Protein AF-A0A2V0QAM4-F1 (afdb_monomer)

Organism: Pseudomonas syringae pv. actinidiae (NCBI:txid103796)

Sequence (186 aa):
MQDLASEVKTYTGIEHATLLDHIGAFTTDTELSITTGLIEQCKALIASHLQDQAALARREAVLSGLASLGYEVREGMATAWAETGKVVLRKAATPGYGVEVGGKADNGRLQVRAVALSSDRDRARDRDIETIWCGEFQRLQDLLKDKGSELLIERALSVGEVPLKETNISEPGVETFIAQQKTLHK

Structure (mmCIF, N/CA/C/O backbone):
data_AF-A0A2V0QAM4-F1
#
_entry.id   AF-A0A2V0QAM4-F1
#
loop_
_atom_site.group_PDB
_atom_site.id
_atom_site.type_symbol
_atom_site.label_atom_id
_atom_site.label_alt_id
_atom_site.label_comp_id
_atom_site.label_asym_id
_atom_site.label_entity_id
_atom_site.label_seq_id
_atom_site.pdbx_PDB_ins_code
_atom_site.Cartn_x
_atom_site.Cartn_y
_atom_site.Cartn_z
_atom_site.occupancy
_atom_site.B_iso_or_equiv
_atom_site.auth_seq_id
_atom_site.auth_comp_id
_atom_site.auth_asym_id
_atom_site.auth_atom_id
_atom_site.pdbx_PDB_model_num
ATOM 1 N N . MET A 1 1 ? -23.895 -2.065 28.632 1.00 64.44 1 MET A N 1
ATOM 2 C CA . MET A 1 1 ? -22.610 -1.628 29.228 1.00 64.44 1 MET A CA 1
ATOM 3 C C . MET A 1 1 ? -21.615 -2.770 29.321 1.00 64.44 1 MET A C 1
ATOM 5 O O . MET A 1 1 ? -20.521 -2.621 28.804 1.00 64.44 1 MET A O 1
ATOM 9 N N . GLN A 1 2 ? -21.987 -3.910 29.908 1.00 68.25 2 GLN A N 1
ATOM 10 C CA . GLN A 1 2 ? -21.079 -5.053 30.080 1.00 68.25 2 GLN A CA 1
ATOM 11 C C . GLN A 1 2 ? -20.609 -5.677 28.748 1.00 68.25 2 GLN A C 1
ATOM 13 O O . GLN A 1 2 ? -19.432 -6.008 28.613 1.00 68.25 2 GLN A O 1
ATOM 18 N N . ASP A 1 3 ? -21.485 -5.726 27.739 1.00 74.56 3 ASP A N 1
ATOM 19 C CA . ASP A 1 3 ? -21.123 -6.173 26.382 1.00 74.56 3 ASP A CA 1
ATOM 20 C C . ASP A 1 3 ? -20.110 -5.226 25.722 1.00 74.56 3 ASP A C 1
ATOM 22 O O . ASP A 1 3 ? -19.066 -5.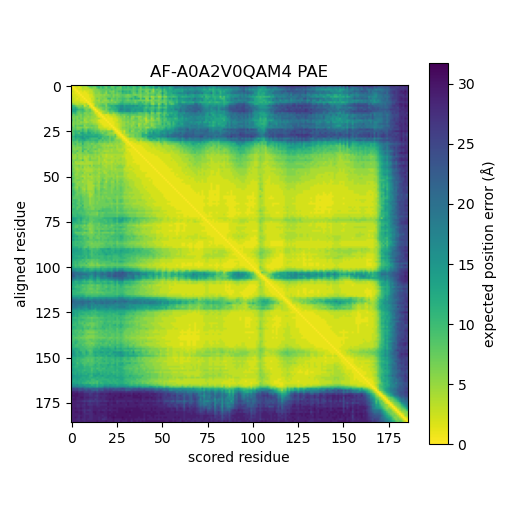661 25.248 1.00 74.56 3 ASP A O 1
ATOM 26 N N . LEU A 1 4 ? -20.360 -3.914 25.796 1.00 69.88 4 LEU A N 1
ATOM 27 C CA . LEU A 1 4 ? -19.471 -2.882 25.253 1.00 69.88 4 LEU A CA 1
ATOM 28 C C . LEU A 1 4 ? -18.102 -2.871 25.958 1.00 69.88 4 LEU A C 1
ATOM 30 O O . LEU A 1 4 ? -17.075 -2.697 25.314 1.00 69.88 4 LEU A O 1
ATOM 34 N N . ALA A 1 5 ? -18.068 -3.114 27.271 1.00 69.50 5 ALA A N 1
ATOM 35 C CA . ALA A 1 5 ? -16.824 -3.265 28.030 1.00 69.50 5 ALA A CA 1
ATOM 36 C C . ALA A 1 5 ? -16.008 -4.479 27.564 1.00 69.50 5 ALA A C 1
ATOM 38 O O . ALA A 1 5 ? -14.785 -4.412 27.446 1.00 69.50 5 ALA A O 1
ATOM 39 N N . SER A 1 6 ? -16.697 -5.592 27.302 1.00 73.81 6 SER A N 1
ATOM 40 C CA . SER A 1 6 ? -16.081 -6.828 26.812 1.00 73.81 6 SER A CA 1
ATOM 41 C C . SER A 1 6 ? -15.520 -6.640 25.402 1.00 73.81 6 SER A C 1
ATOM 43 O O . SER A 1 6 ? -14.431 -7.127 25.097 1.00 73.81 6 SER A O 1
ATOM 45 N N . GLU A 1 7 ? -16.219 -5.872 24.571 1.00 74.31 7 GLU A N 1
ATOM 46 C CA . GLU A 1 7 ? -15.782 -5.495 23.231 1.00 74.31 7 GLU A CA 1
ATOM 47 C C . GLU A 1 7 ? -14.539 -4.588 23.266 1.00 74.31 7 GLU A C 1
ATOM 49 O O . GLU A 1 7 ? -13.529 -4.920 22.647 1.00 74.31 7 GLU A O 1
ATOM 54 N N . VAL A 1 8 ? -14.546 -3.518 24.077 1.00 73.56 8 VAL A N 1
ATOM 55 C CA . VAL A 1 8 ? -13.367 -2.651 24.292 1.00 73.56 8 VAL A CA 1
ATOM 56 C C . VAL A 1 8 ? -12.172 -3.475 24.771 1.00 73.56 8 VAL A C 1
ATOM 58 O O . VAL A 1 8 ? -11.096 -3.391 24.188 1.00 73.56 8 VAL A O 1
ATOM 61 N N . LYS A 1 9 ? -12.357 -4.347 25.769 1.00 74.00 9 LYS A N 1
ATOM 62 C CA . LYS A 1 9 ? -11.286 -5.215 26.282 1.00 74.00 9 LYS A CA 1
ATOM 63 C C . LYS A 1 9 ? -10.701 -6.139 25.208 1.00 74.00 9 LYS A C 1
ATOM 65 O O . LYS A 1 9 ? -9.509 -6.433 25.246 1.00 74.00 9 LYS A O 1
ATOM 70 N N . THR A 1 10 ? -11.530 -6.602 24.275 1.00 78.12 10 THR A N 1
ATOM 71 C CA . THR A 1 10 ? -11.103 -7.491 23.186 1.00 78.12 10 THR A CA 1
ATOM 72 C C . THR A 1 10 ? -10.270 -6.746 22.146 1.00 78.12 10 THR A C 1
ATOM 74 O O . THR A 1 10 ? -9.256 -7.274 21.699 1.00 78.12 10 THR A O 1
ATOM 77 N N . TYR A 1 11 ? -10.665 -5.522 21.787 1.00 68.44 11 TYR A N 1
ATOM 78 C CA . TYR A 1 11 ? -9.995 -4.753 20.736 1.00 68.44 11 TYR A CA 1
ATOM 79 C C . TYR A 1 11 ? -8.794 -3.947 21.235 1.00 68.44 11 TYR A C 1
ATOM 81 O O . TYR A 1 11 ? -7.787 -3.866 20.547 1.00 68.44 11 TYR A O 1
ATOM 89 N N . THR A 1 12 ? -8.851 -3.370 22.434 1.00 65.12 12 THR A N 1
ATOM 90 C CA . THR A 1 12 ? -7.842 -2.394 22.876 1.00 65.12 12 THR A CA 1
ATOM 91 C C . THR A 1 12 ? -6.874 -2.920 23.940 1.00 65.12 12 THR A C 1
ATOM 93 O O . THR A 1 12 ? -6.028 -2.178 24.432 1.00 65.12 12 THR A O 1
ATOM 96 N N . GLY A 1 13 ? -7.003 -4.183 24.359 1.00 65.56 13 GLY A N 1
ATOM 97 C CA . GLY A 1 13 ? -6.149 -4.764 25.400 1.00 65.56 13 GLY A CA 1
ATOM 98 C C . GLY A 1 13 ? -6.184 -3.987 26.730 1.00 65.56 13 GLY A C 1
ATOM 99 O O . GLY A 1 13 ? -7.227 -3.482 27.144 1.00 65.56 13 GLY A O 1
ATOM 100 N N . ILE A 1 14 ? -5.040 -3.910 27.427 1.00 61.09 14 ILE A N 1
ATOM 101 C CA . ILE A 1 14 ? -4.901 -3.282 28.763 1.00 61.09 14 ILE A CA 1
ATOM 102 C C . ILE A 1 14 ? -4.691 -1.752 28.664 1.00 61.09 14 ILE A C 1
ATOM 104 O O . ILE A 1 14 ? -4.728 -1.053 29.674 1.00 61.09 14 ILE A O 1
ATOM 108 N N . GLU A 1 15 ? -4.512 -1.200 27.460 1.00 65.31 15 GLU A N 1
ATOM 109 C CA . GLU A 1 15 ? -4.131 0.210 27.244 1.00 65.31 15 GLU A CA 1
ATOM 110 C C . GLU A 1 15 ? -5.168 1.219 27.765 1.00 65.31 15 GLU A C 1
ATOM 112 O O . GLU A 1 15 ? -4.827 2.354 28.092 1.00 65.31 15 GLU A O 1
ATOM 117 N N . HIS A 1 16 ? -6.419 0.786 27.947 1.00 69.94 16 HIS A N 1
ATOM 118 C CA . HIS A 1 16 ? -7.502 1.597 28.507 1.00 69.94 16 HIS A CA 1
ATOM 119 C C . HIS A 1 16 ? -8.035 1.050 29.839 1.00 69.94 16 HIS A C 1
ATOM 121 O O . HIS A 1 16 ? -9.237 1.120 30.102 1.00 69.94 16 HIS A O 1
ATOM 127 N N . ALA A 1 17 ? -7.150 0.528 30.700 1.00 70.56 17 ALA A N 1
ATOM 128 C CA . ALA A 1 17 ? -7.505 0.008 32.026 1.00 70.56 17 ALA A CA 1
ATOM 129 C C . ALA A 1 17 ? -8.377 0.985 32.837 1.00 70.56 17 ALA A C 1
ATOM 131 O O . ALA A 1 17 ? -9.408 0.590 33.365 1.00 70.56 17 ALA A O 1
ATOM 132 N N . THR A 1 18 ? -8.051 2.282 32.824 1.00 73.12 18 THR A N 1
ATOM 133 C CA . THR A 1 18 ? -8.825 3.321 33.521 1.00 73.12 18 THR A CA 1
ATOM 134 C C . THR A 1 18 ? -10.264 3.446 33.010 1.00 73.12 18 THR A C 1
ATOM 136 O O . THR A 1 18 ? -11.180 3.697 33.787 1.00 73.12 18 THR A O 1
ATOM 139 N N . LEU A 1 19 ? -10.500 3.286 31.704 1.00 72.50 19 LEU A N 1
ATOM 140 C CA . LEU A 1 19 ? -11.857 3.314 31.152 1.00 72.50 19 LEU A CA 1
ATOM 141 C C . LEU A 1 19 ? -12.607 2.022 31.496 1.00 72.50 19 LEU A C 1
ATOM 143 O O . LEU A 1 19 ? -13.779 2.080 31.855 1.00 72.50 19 LEU A O 1
ATOM 147 N N . LEU A 1 20 ? -11.929 0.874 31.433 1.00 74.50 20 LEU A N 1
ATOM 148 C CA . LEU A 1 20 ? -12.494 -0.415 31.836 1.00 74.50 20 LEU A CA 1
ATOM 149 C C . LEU A 1 20 ? -12.887 -0.422 33.321 1.00 74.50 20 LEU A C 1
ATOM 151 O O . LEU A 1 20 ? -13.960 -0.924 33.651 1.00 74.50 20 LEU A O 1
ATOM 155 N N . ASP A 1 21 ? -12.091 0.205 34.187 1.00 77.12 21 ASP A N 1
ATOM 156 C CA . ASP A 1 21 ? -12.400 0.386 35.608 1.00 77.12 21 ASP A CA 1
ATOM 157 C C . ASP A 1 21 ? -13.629 1.285 35.806 1.00 77.12 21 ASP A C 1
ATOM 159 O O . ASP A 1 21 ? -14.533 0.938 36.568 1.00 77.12 21 ASP A O 1
ATOM 163 N N . HIS A 1 22 ? -13.729 2.399 35.068 1.00 72.81 22 HIS A N 1
ATOM 164 C CA . HIS A 1 22 ? -14.917 3.261 35.104 1.00 72.81 22 HIS A CA 1
ATOM 165 C C . HIS A 1 22 ? -16.187 2.550 34.610 1.00 72.81 22 HIS A C 1
ATOM 167 O O . HIS A 1 22 ? -17.266 2.784 35.151 1.00 72.81 22 HIS A O 1
ATOM 173 N N . ILE A 1 23 ? -16.081 1.662 33.615 1.00 74.25 23 ILE A N 1
ATOM 174 C CA . ILE A 1 23 ? -17.213 0.838 33.166 1.00 74.25 23 ILE A CA 1
ATOM 175 C C . ILE A 1 23 ? -17.542 -0.257 34.195 1.00 74.25 23 ILE A C 1
ATOM 177 O O . ILE A 1 23 ? -18.710 -0.589 34.383 1.00 74.25 23 ILE A O 1
ATOM 181 N N . GLY A 1 24 ? -16.537 -0.815 34.875 1.00 71.81 24 GLY A N 1
ATOM 182 C CA . GLY A 1 24 ? -16.708 -1.824 35.924 1.00 71.81 24 GLY A CA 1
ATOM 183 C C . GLY A 1 24 ? -17.343 -1.281 37.208 1.00 71.81 24 GLY A C 1
ATOM 184 O O . GLY A 1 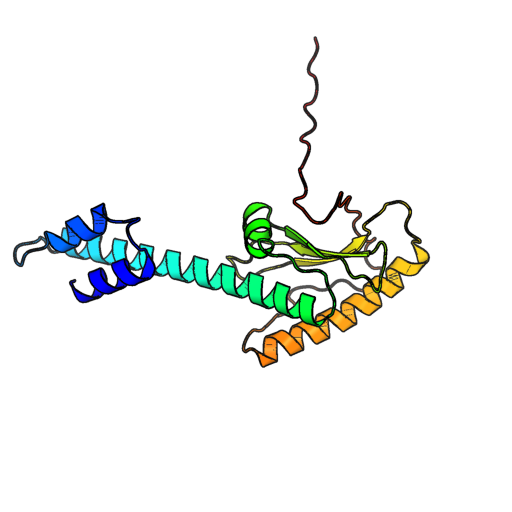24 ? -18.061 -2.009 37.888 1.00 71.81 24 GLY A O 1
ATOM 185 N N . ALA A 1 25 ? -17.134 0.002 37.511 1.00 74.94 25 ALA A N 1
ATOM 186 C CA . ALA A 1 25 ? -17.743 0.703 38.644 1.00 74.94 25 ALA A CA 1
ATOM 187 C C . ALA A 1 25 ? -19.196 1.158 38.386 1.00 74.94 25 ALA A C 1
ATOM 189 O O . ALA A 1 25 ? -19.808 1.803 39.238 1.00 74.94 25 ALA A O 1
ATOM 190 N N . PHE A 1 26 ? -19.747 0.846 37.212 1.00 73.44 26 PHE A N 1
ATOM 191 C CA . PHE A 1 26 ? -21.067 1.289 36.789 1.00 73.44 26 PHE A CA 1
ATOM 192 C C . PHE A 1 26 ? -22.185 0.588 37.578 1.00 73.44 26 PHE A C 1
ATOM 194 O O . PHE A 1 26 ? -22.245 -0.640 37.639 1.00 73.44 26 PHE A O 1
ATOM 201 N N . THR A 1 27 ? -23.109 1.365 38.149 1.00 73.81 27 THR A N 1
ATOM 202 C CA . THR A 1 27 ? -24.269 0.858 38.908 1.00 73.81 27 THR A CA 1
ATOM 203 C C . THR A 1 27 ? -25.591 1.337 38.303 1.00 73.81 27 THR A C 1
ATOM 205 O O . THR A 1 27 ? -25.614 2.226 37.449 1.00 73.81 27 THR A O 1
ATOM 208 N N . THR A 1 28 ? -26.714 0.768 38.746 1.00 70.31 28 THR A N 1
ATOM 209 C CA . THR A 1 28 ? -28.067 1.148 38.296 1.00 70.31 28 THR A CA 1
ATOM 210 C C . THR A 1 28 ? -28.469 2.588 38.635 1.00 70.31 28 THR A C 1
ATOM 212 O O . THR A 1 28 ? -29.389 3.096 38.004 1.00 70.31 28 THR A O 1
ATOM 215 N N . ASP A 1 29 ? -27.771 3.249 39.566 1.00 77.56 29 ASP A N 1
ATOM 216 C CA . ASP A 1 29 ? -28.010 4.650 39.960 1.00 77.56 29 ASP A CA 1
ATOM 217 C C . ASP A 1 29 ? -27.123 5.656 39.203 1.00 77.56 29 ASP A C 1
ATOM 219 O O . ASP A 1 29 ? -27.137 6.854 39.492 1.00 77.56 29 ASP A O 1
ATOM 223 N N . THR A 1 30 ? -26.327 5.193 38.234 1.00 79.31 30 THR A N 1
ATOM 224 C CA . THR A 1 30 ? -25.439 6.075 37.466 1.00 79.31 30 THR A CA 1
ATOM 225 C C . THR A 1 30 ? -26.249 7.046 36.608 1.00 79.31 30 THR A C 1
ATOM 227 O O . THR A 1 30 ? -27.167 6.653 35.888 1.00 79.31 30 THR A O 1
ATOM 230 N N . GLU A 1 31 ? -25.879 8.327 36.646 1.00 84.44 31 GLU A N 1
ATOM 231 C CA . GLU A 1 31 ? -26.555 9.372 35.880 1.00 84.44 31 GLU A CA 1
ATOM 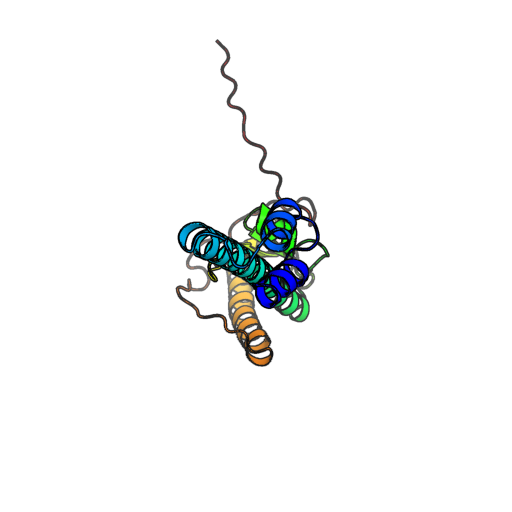232 C C . GLU A 1 31 ? -26.531 9.071 34.368 1.00 84.44 31 GLU A C 1
ATOM 234 O O . GLU A 1 31 ? -25.524 8.628 33.799 1.00 84.44 31 GLU A O 1
ATOM 239 N N . LEU A 1 32 ? -27.644 9.338 33.681 1.00 82.75 32 LEU A N 1
ATOM 240 C CA . LEU A 1 32 ? -27.785 9.073 32.246 1.00 82.75 32 LEU A CA 1
ATOM 241 C C . LEU A 1 32 ? -26.736 9.823 31.402 1.00 82.75 32 LEU A C 1
ATOM 243 O O . LEU A 1 32 ? -26.262 9.301 30.391 1.00 82.75 32 LEU A O 1
ATOM 247 N N . SER A 1 33 ? -26.346 11.027 31.828 1.00 82.56 33 SER A N 1
ATOM 248 C CA . SER A 1 33 ? -25.311 11.847 31.185 1.00 82.56 33 SER A CA 1
ATOM 249 C C . SER A 1 33 ? -23.940 11.155 31.217 1.00 82.56 33 SER A C 1
ATOM 251 O O . SER A 1 33 ? -23.295 11.010 30.177 1.00 82.56 33 SER A O 1
ATOM 253 N N . ILE A 1 34 ? -23.544 10.634 32.382 1.00 82.75 34 ILE A N 1
ATOM 254 C CA . ILE A 1 34 ? -22.307 9.869 32.601 1.00 82.75 34 ILE A CA 1
ATOM 255 C C . ILE A 1 34 ? -22.323 8.591 31.760 1.00 82.75 34 ILE A C 1
ATOM 257 O O . ILE A 1 34 ? -21.362 8.283 31.058 1.00 82.75 34 ILE A O 1
ATOM 261 N N . THR A 1 35 ? -23.451 7.885 31.771 1.00 81.06 35 THR A N 1
ATOM 262 C CA . THR A 1 35 ? -23.658 6.661 30.987 1.00 81.06 35 THR A CA 1
ATOM 263 C C . THR A 1 35 ? -23.444 6.895 29.499 1.00 81.06 35 THR A C 1
ATOM 265 O O . THR A 1 35 ? -22.697 6.170 28.844 1.00 81.06 35 THR A O 1
ATOM 268 N N . THR A 1 36 ? -24.071 7.942 28.970 1.00 85.75 36 THR A N 1
ATOM 269 C CA . THR A 1 36 ? -23.969 8.307 27.556 1.00 85.75 36 THR A CA 1
ATOM 270 C C . THR A 1 36 ? -22.538 8.715 27.209 1.00 85.75 36 THR A C 1
ATOM 272 O O . THR A 1 36 ? -21.999 8.262 26.202 1.00 85.75 36 THR A O 1
ATOM 275 N N . GLY A 1 37 ? -21.880 9.491 28.076 1.00 86.50 37 GLY A N 1
ATOM 276 C CA . GLY A 1 37 ? -20.484 9.888 27.896 1.00 86.50 37 GLY A CA 1
ATOM 277 C C . GLY A 1 37 ? -19.510 8.707 27.863 1.00 86.50 37 GLY A C 1
ATOM 278 O O . GLY A 1 37 ? -18.583 8.708 27.055 1.00 86.50 37 GLY A O 1
ATOM 279 N N . LEU A 1 38 ? -19.711 7.682 28.698 1.00 83.81 38 LEU A N 1
ATOM 280 C CA . LEU A 1 38 ? -18.895 6.462 28.662 1.00 83.81 38 LEU A CA 1
ATOM 281 C C . LEU A 1 38 ? -19.144 5.646 27.389 1.00 83.81 38 LEU A C 1
ATOM 283 O O . LEU A 1 38 ? -18.189 5.155 26.788 1.00 83.81 38 LEU A O 1
ATOM 287 N N . ILE A 1 39 ? -20.403 5.513 26.960 1.00 84.31 39 ILE A N 1
ATOM 288 C CA . ILE A 1 39 ? -20.755 4.795 25.727 1.00 84.31 39 ILE A CA 1
ATOM 289 C C . ILE A 1 39 ? -20.068 5.434 24.518 1.00 84.31 39 ILE A C 1
ATOM 291 O O . ILE A 1 39 ? -19.464 4.724 23.715 1.00 84.31 39 ILE A O 1
ATOM 295 N N . GLU A 1 40 ? -20.129 6.759 24.398 1.00 88.88 40 GLU A N 1
ATOM 296 C CA . GLU A 1 40 ? -19.501 7.471 23.283 1.00 88.88 40 GLU A CA 1
ATOM 297 C C . GLU A 1 40 ? -17.972 7.339 23.303 1.00 88.88 40 GLU A C 1
ATOM 299 O O . GLU A 1 40 ? -17.370 7.101 22.257 1.00 88.88 40 GLU A O 1
ATOM 304 N N . GLN A 1 41 ? -17.338 7.373 24.481 1.00 85.50 41 GLN A N 1
ATOM 305 C CA . GLN A 1 41 ? -15.899 7.107 24.605 1.00 85.50 41 GLN A CA 1
ATOM 306 C C . GLN A 1 41 ? -15.528 5.688 24.157 1.00 85.50 41 GLN A C 1
ATOM 308 O O . GLN A 1 41 ? -14.574 5.513 23.402 1.00 85.50 41 GLN A O 1
ATOM 313 N N . CYS A 1 42 ? -16.297 4.676 24.566 1.00 84.31 42 CYS A N 1
ATOM 314 C CA . CYS A 1 42 ? -16.056 3.292 24.153 1.00 84.31 42 CYS A CA 1
ATOM 315 C C . CYS A 1 42 ? -16.190 3.121 22.637 1.00 84.31 42 CYS A C 1
ATOM 317 O O . CYS A 1 42 ? -15.325 2.521 22.002 1.00 84.31 42 CYS A O 1
ATOM 319 N N . LYS A 1 43 ? -17.255 3.678 22.047 1.00 86.62 43 LYS A N 1
ATOM 320 C CA . LYS A 1 43 ? -17.472 3.642 20.596 1.00 86.62 43 LYS A CA 1
ATOM 321 C C . LYS A 1 43 ? -16.335 4.320 19.841 1.00 86.62 43 LYS A C 1
ATOM 323 O O . LYS A 1 43 ? -15.871 3.773 18.847 1.00 86.62 43 LYS A O 1
ATOM 328 N N . ALA A 1 44 ? -15.881 5.484 20.308 1.00 88.25 44 ALA A N 1
ATOM 329 C CA . ALA A 1 44 ? -14.782 6.211 19.683 1.00 88.25 44 ALA A CA 1
ATOM 330 C C . ALA A 1 44 ? -13.477 5.401 19.702 1.00 88.25 44 ALA A C 1
ATOM 332 O O . ALA A 1 44 ? -12.775 5.353 18.694 1.00 88.25 44 ALA A O 1
ATOM 333 N N . LEU A 1 45 ? -13.179 4.716 20.811 1.00 86.94 45 LEU A N 1
ATOM 334 C CA . LEU A 1 45 ? -12.000 3.854 20.913 1.00 86.94 45 LEU A CA 1
ATOM 335 C C . LEU A 1 45 ? -12.077 2.641 19.987 1.00 86.94 45 LEU A C 1
ATOM 337 O O . LEU A 1 45 ? -11.124 2.379 19.257 1.00 86.94 45 LEU A O 1
ATOM 341 N N . ILE A 1 46 ? -13.213 1.935 19.967 1.00 85.44 46 ILE A N 1
ATOM 342 C CA . ILE A 1 46 ? -13.417 0.799 19.055 1.00 85.44 46 ILE A CA 1
ATOM 343 C C . ILE A 1 46 ? -13.280 1.266 17.602 1.00 85.44 46 ILE A C 1
ATOM 345 O O . ILE A 1 46 ? -12.565 0.646 16.819 1.00 85.44 46 ILE A O 1
ATOM 349 N N . ALA A 1 47 ? -13.912 2.387 17.246 1.00 88.62 47 ALA A N 1
ATOM 350 C CA . ALA A 1 47 ? -13.828 2.948 15.903 1.00 88.62 47 ALA A CA 1
ATOM 351 C C . ALA A 1 47 ? -12.386 3.310 15.513 1.00 88.62 47 ALA A C 1
ATOM 353 O O . ALA A 1 47 ? -11.965 2.991 14.403 1.00 88.62 47 ALA A O 1
ATOM 354 N N . SER A 1 48 ? -11.617 3.924 16.421 1.00 87.50 48 SER A N 1
ATOM 355 C CA . SER A 1 48 ? -10.201 4.236 16.188 1.00 87.50 48 SER A CA 1
ATOM 356 C C . SER A 1 48 ? -9.382 2.969 15.958 1.00 87.50 48 SER A C 1
ATOM 358 O O . SER A 1 48 ? -8.659 2.876 14.972 1.00 87.50 48 SER A O 1
ATOM 360 N N . HIS A 1 49 ? -9.551 1.959 16.812 1.00 87.19 49 HIS A N 1
ATOM 361 C CA . HIS A 1 49 ? -8.814 0.705 16.694 1.00 87.19 49 HIS A CA 1
ATOM 362 C C . HIS A 1 49 ? -9.120 -0.031 15.381 1.00 87.19 49 HIS A C 1
ATOM 364 O O . HIS A 1 49 ? -8.212 -0.489 14.687 1.00 87.19 49 HIS A O 1
ATOM 370 N N . LEU A 1 50 ? -10.399 -0.111 14.999 1.00 87.69 50 LEU A N 1
ATOM 371 C CA . LEU A 1 50 ? -10.807 -0.706 13.725 1.00 87.69 50 LEU A CA 1
ATOM 372 C C . LEU A 1 50 ? -10.242 0.067 12.529 1.00 87.69 50 LEU A C 1
ATOM 374 O O . LEU A 1 50 ? -9.849 -0.544 11.534 1.00 87.69 50 LEU A O 1
ATOM 378 N N . GLN A 1 51 ? -10.164 1.397 12.621 1.00 88.12 51 GLN A N 1
ATOM 379 C CA . GLN A 1 51 ? -9.560 2.220 11.578 1.00 88.12 51 GLN A CA 1
ATOM 380 C C . GLN A 1 51 ? -8.064 1.920 11.419 1.00 88.12 51 GLN A C 1
ATOM 382 O O . GLN A 1 51 ? -7.594 1.788 10.284 1.00 88.12 51 GLN A O 1
ATOM 387 N N . ASP A 1 52 ? -7.339 1.758 12.527 1.00 87.81 52 ASP A N 1
ATOM 388 C CA . ASP A 1 52 ? -5.909 1.439 12.529 1.00 87.81 52 ASP A CA 1
ATOM 389 C C . ASP A 1 52 ? -5.643 0.042 11.954 1.00 87.81 52 ASP A C 1
ATOM 391 O O . ASP A 1 52 ? -4.782 -0.121 11.081 1.00 87.81 52 ASP A O 1
ATOM 395 N N . GLN A 1 53 ? -6.439 -0.955 12.356 1.00 89.31 53 GLN A N 1
ATOM 396 C CA . GLN A 1 53 ? -6.380 -2.304 11.788 1.00 89.31 53 GLN A CA 1
ATOM 397 C C . GLN A 1 53 ? -6.669 -2.298 10.285 1.00 89.31 53 GLN A C 1
ATOM 399 O O . GLN A 1 53 ? -5.933 -2.899 9.501 1.00 89.31 53 GLN A O 1
ATOM 404 N N . ALA A 1 54 ? -7.710 -1.581 9.856 1.00 88.50 54 ALA A N 1
ATOM 405 C CA . ALA A 1 54 ? -8.052 -1.476 8.446 1.00 88.50 54 ALA A CA 1
ATOM 406 C C . ALA A 1 54 ? -6.940 -0.771 7.649 1.00 88.50 54 ALA A C 1
ATOM 408 O O . ALA A 1 54 ? -6.651 -1.158 6.515 1.00 88.50 54 ALA A O 1
ATOM 409 N N . ALA A 1 55 ? -6.295 0.250 8.219 1.00 89.69 55 ALA A N 1
ATOM 410 C CA . ALA A 1 55 ? -5.171 0.938 7.590 1.00 89.69 55 ALA A CA 1
ATOM 411 C C . ALA A 1 55 ? -3.943 0.032 7.439 1.00 89.69 55 ALA A C 1
ATOM 413 O O . ALA A 1 55 ? -3.318 0.027 6.374 1.00 89.69 55 ALA A O 1
ATOM 414 N N . LEU A 1 56 ? -3.625 -0.765 8.463 1.00 91.31 56 LEU A N 1
ATOM 415 C CA . LEU A 1 56 ? -2.561 -1.764 8.397 1.00 91.31 56 LEU A CA 1
ATOM 416 C C . LEU A 1 56 ? -2.857 -2.816 7.323 1.00 91.31 56 LEU A C 1
ATOM 418 O O . LEU A 1 56 ? -2.040 -2.998 6.421 1.00 91.31 56 LEU A O 1
ATOM 422 N N . ALA A 1 57 ? -4.051 -3.413 7.350 1.00 90.81 57 ALA A N 1
ATOM 423 C CA . ALA A 1 57 ? -4.464 -4.429 6.386 1.00 90.81 57 ALA A CA 1
ATOM 424 C C . ALA A 1 57 ? -4.397 -3.918 4.936 1.00 90.81 57 ALA A C 1
ATOM 426 O O . ALA A 1 57 ? -3.948 -4.633 4.041 1.00 90.81 57 ALA A O 1
ATOM 427 N N . ARG A 1 58 ? -4.770 -2.652 4.686 1.00 91.12 58 ARG A N 1
ATOM 428 C CA . ARG A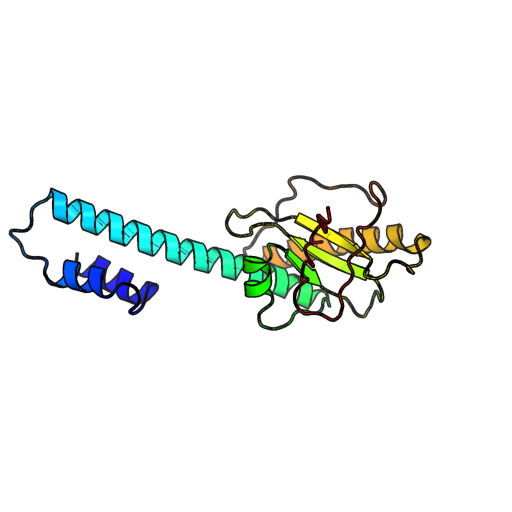 1 58 ? -4.621 -2.023 3.360 1.00 91.12 58 ARG A CA 1
ATOM 429 C C . ARG A 1 58 ? -3.160 -1.929 2.922 1.00 91.12 58 ARG A C 1
ATOM 431 O O . ARG A 1 58 ? -2.848 -2.255 1.777 1.00 91.12 58 ARG A O 1
ATOM 438 N N . ARG A 1 59 ? -2.262 -1.486 3.811 1.00 93.12 59 ARG A N 1
ATOM 439 C CA . ARG A 1 59 ? -0.823 -1.404 3.507 1.00 93.12 59 ARG A CA 1
ATOM 440 C C . ARG A 1 59 ? -0.251 -2.785 3.205 1.00 93.12 59 ARG A C 1
ATOM 442 O O . ARG A 1 59 ? 0.443 -2.950 2.205 1.00 93.12 59 ARG A O 1
ATOM 449 N N . GLU A 1 60 ? -0.586 -3.778 4.021 1.00 93.81 60 GLU A N 1
ATOM 450 C CA . GLU A 1 60 ? -0.153 -5.163 3.834 1.00 93.81 60 GLU A CA 1
ATOM 451 C C . GLU A 1 60 ? -0.680 -5.771 2.535 1.00 93.81 60 GLU A C 1
ATOM 453 O O . GLU A 1 60 ? 0.080 -6.427 1.827 1.00 93.81 60 GLU A O 1
ATOM 458 N N . ALA A 1 61 ? -1.938 -5.509 2.171 1.00 93.94 61 ALA A N 1
ATOM 459 C CA . ALA A 1 61 ? -2.511 -5.983 0.916 1.00 93.94 61 ALA A CA 1
ATOM 460 C C . ALA A 1 61 ? -1.741 -5.437 -0.296 1.00 93.94 61 ALA A C 1
ATOM 462 O O . ALA A 1 61 ? -1.344 -6.208 -1.173 1.00 93.94 61 ALA A O 1
ATOM 463 N N . VAL A 1 62 ? -1.463 -4.127 -0.324 1.00 94.94 62 VAL A N 1
ATOM 464 C CA . VAL A 1 62 ? -0.686 -3.490 -1.403 1.00 94.94 62 VAL A CA 1
ATOM 465 C C . VAL A 1 62 ? 0.733 -4.055 -1.467 1.00 94.94 62 VAL A C 1
ATOM 467 O O . VAL A 1 62 ? 1.193 -4.433 -2.545 1.00 94.94 62 VAL A O 1
ATOM 470 N N . LEU A 1 63 ? 1.419 -4.156 -0.325 1.00 96.00 63 LEU A N 1
ATOM 471 C CA . LEU A 1 63 ? 2.774 -4.706 -0.266 1.00 96.00 63 LEU A CA 1
ATOM 472 C C . LEU A 1 63 ? 2.795 -6.179 -0.702 1.00 96.00 63 LEU A C 1
ATOM 474 O O . LEU A 1 63 ? 3.615 -6.554 -1.531 1.00 96.00 63 LEU A O 1
ATOM 478 N N . SER A 1 64 ? 1.860 -7.006 -0.237 1.00 95.88 64 SER A N 1
ATOM 479 C CA . SER A 1 64 ? 1.741 -8.412 -0.644 1.00 95.88 64 SER A CA 1
ATOM 480 C C . SER A 1 64 ? 1.469 -8.566 -2.147 1.00 95.88 64 SER A C 1
ATOM 482 O O . SER A 1 64 ? 2.052 -9.435 -2.805 1.00 95.88 64 SER A O 1
ATOM 484 N N . GLY A 1 65 ? 0.638 -7.690 -2.720 1.00 96.25 65 GLY A N 1
ATOM 485 C CA . GLY A 1 65 ? 0.409 -7.631 -4.163 1.00 96.25 65 GLY A CA 1
ATOM 486 C C . GLY A 1 65 ? 1.689 -7.302 -4.935 1.00 96.25 65 GLY A C 1
ATOM 487 O O . GLY A 1 65 ? 2.042 -8.012 -5.875 1.00 96.25 65 GLY A O 1
ATOM 488 N N . LEU A 1 66 ? 2.445 -6.292 -4.495 1.00 97.12 66 LEU A N 1
ATOM 489 C CA . LEU A 1 66 ? 3.742 -5.947 -5.087 1.00 97.12 66 LEU A CA 1
ATOM 490 C C . LEU A 1 66 ? 4.768 -7.084 -4.931 1.00 97.12 66 LEU A C 1
ATOM 492 O O . LEU A 1 66 ? 5.468 -7.407 -5.890 1.00 97.12 66 LEU A O 1
ATOM 496 N N . ALA A 1 67 ? 4.817 -7.754 -3.779 1.00 97.38 67 ALA A N 1
ATOM 497 C CA . ALA A 1 67 ? 5.674 -8.923 -3.571 1.00 97.38 67 ALA A CA 1
ATOM 498 C C . ALA A 1 67 ? 5.364 -10.045 -4.572 1.00 97.38 67 ALA A C 1
ATOM 500 O O . ALA A 1 67 ? 6.273 -10.626 -5.163 1.00 97.38 67 ALA A O 1
ATOM 501 N N . SER A 1 68 ? 4.078 -10.289 -4.838 1.00 96.69 68 SER A N 1
ATOM 502 C CA . SER A 1 68 ? 3.621 -11.277 -5.827 1.00 96.69 68 SER A CA 1
ATOM 503 C C . SER A 1 68 ? 4.034 -10.917 -7.262 1.00 96.69 68 SER A C 1
ATOM 505 O O . SER A 1 68 ? 4.187 -11.797 -8.106 1.00 96.69 68 SER A O 1
ATOM 507 N N . LEU A 1 69 ? 4.266 -9.630 -7.538 1.00 96.69 69 LEU A N 1
ATOM 508 C CA . LEU A 1 69 ? 4.807 -9.126 -8.804 1.00 96.69 69 LEU A CA 1
ATOM 509 C C . LEU A 1 69 ? 6.348 -9.109 -8.837 1.00 96.69 69 LEU A C 1
ATOM 511 O O . LEU A 1 69 ? 6.934 -8.676 -9.832 1.00 96.69 69 LEU A O 1
ATOM 515 N N . GLY A 1 70 ? 7.018 -9.591 -7.786 1.00 96.50 70 GLY A N 1
ATOM 516 C CA . GLY A 1 70 ? 8.475 -9.698 -7.697 1.00 96.50 70 GLY A CA 1
ATOM 517 C C . GLY A 1 70 ? 9.180 -8.462 -7.135 1.00 96.50 70 GLY A C 1
ATOM 518 O O . GLY A 1 70 ? 10.390 -8.330 -7.320 1.00 96.50 70 GLY A O 1
ATOM 519 N N . TYR A 1 71 ? 8.449 -7.555 -6.482 1.00 97.75 71 TYR A N 1
ATOM 520 C CA . TYR A 1 71 ? 9.054 -6.472 -5.710 1.00 97.75 71 TYR A CA 1
ATOM 521 C C . TYR A 1 71 ? 9.537 -6.972 -4.346 1.00 97.75 71 TYR A C 1
ATOM 523 O O . TYR A 1 71 ? 8.924 -7.828 -3.713 1.00 97.75 71 TYR A O 1
ATOM 531 N N . GLU A 1 72 ? 10.641 -6.413 -3.871 1.00 96.25 72 GLU A N 1
ATOM 532 C CA . GLU A 1 72 ? 11.231 -6.768 -2.587 1.00 96.25 72 GLU A CA 1
ATOM 533 C C . GLU A 1 72 ? 10.450 -6.122 -1.439 1.00 96.25 72 GLU A C 1
ATOM 535 O O . GLU A 1 72 ? 10.538 -4.914 -1.212 1.00 96.25 72 GLU A O 1
ATOM 540 N N . VAL A 1 73 ? 9.711 -6.947 -0.698 1.00 95.94 73 VAL A N 1
ATOM 541 C CA . VAL A 1 73 ? 9.012 -6.560 0.533 1.00 95.94 73 VAL A CA 1
ATOM 542 C C . VAL A 1 73 ? 9.694 -7.211 1.725 1.00 95.94 73 VAL A C 1
ATOM 544 O O . VAL A 1 73 ? 10.023 -8.395 1.691 1.00 95.94 73 VAL A O 1
ATOM 547 N N . ARG A 1 74 ? 9.899 -6.432 2.787 1.00 93.00 74 ARG A N 1
ATOM 548 C CA . ARG A 1 74 ? 10.491 -6.888 4.048 1.00 93.00 74 ARG A CA 1
ATOM 549 C C . ARG A 1 74 ? 9.519 -6.685 5.199 1.00 93.00 74 ARG A C 1
ATOM 551 O O . ARG A 1 74 ? 8.615 -5.850 5.127 1.00 93.00 74 ARG A O 1
ATOM 558 N N . GLU A 1 75 ? 9.747 -7.431 6.271 1.00 90.31 75 GLU A N 1
ATOM 559 C CA . GLU A 1 75 ? 9.050 -7.226 7.536 1.00 90.31 75 GLU A CA 1
ATOM 560 C C . GLU A 1 75 ? 9.203 -5.772 8.015 1.00 90.31 75 GLU A C 1
ATOM 562 O O . GLU A 1 75 ? 10.226 -5.126 7.781 1.00 90.31 75 GLU A O 1
ATOM 567 N N . GLY A 1 76 ? 8.150 -5.230 8.629 1.00 91.62 76 GLY A N 1
ATOM 568 C CA . GLY A 1 76 ? 8.130 -3.858 9.139 1.00 91.62 76 GLY A CA 1
ATOM 569 C C . GLY A 1 76 ? 7.907 -2.769 8.084 1.00 91.62 76 GLY A C 1
ATOM 570 O O . GLY A 1 76 ? 7.674 -1.622 8.456 1.00 91.62 76 GLY A O 1
ATOM 571 N N . MET A 1 77 ? 7.891 -3.080 6.780 1.00 93.81 77 MET A N 1
ATOM 572 C CA . MET A 1 77 ? 7.643 -2.064 5.743 1.00 93.81 77 MET A CA 1
ATOM 573 C C . MET A 1 77 ? 6.258 -1.413 5.844 1.00 93.81 77 MET A C 1
ATOM 575 O O . MET A 1 77 ? 6.132 -0.230 5.543 1.00 93.81 77 MET A O 1
ATOM 579 N N . ALA A 1 78 ? 5.225 -2.145 6.273 1.00 93.00 78 ALA A N 1
ATOM 580 C CA . ALA A 1 78 ? 3.894 -1.570 6.475 1.00 93.00 78 ALA A CA 1
ATOM 581 C C . ALA A 1 78 ? 3.899 -0.509 7.591 1.00 93.00 78 ALA A C 1
ATOM 583 O O . ALA A 1 78 ? 3.299 0.554 7.434 1.00 93.00 78 ALA A O 1
ATOM 584 N N . THR A 1 79 ? 4.622 -0.774 8.681 1.00 91.69 79 THR A N 1
ATOM 585 C CA . THR A 1 79 ? 4.821 0.164 9.794 1.00 91.69 79 THR A CA 1
ATOM 586 C C . THR A 1 79 ? 5.679 1.347 9.365 1.00 91.69 79 THR A C 1
ATOM 588 O O . THR A 1 79 ? 5.270 2.490 9.537 1.00 91.69 79 THR A O 1
ATOM 591 N N . ALA A 1 80 ? 6.807 1.089 8.697 1.00 91.62 80 ALA A N 1
ATOM 592 C CA . ALA A 1 80 ? 7.671 2.140 8.173 1.00 91.62 80 ALA A CA 1
ATOM 593 C C . ALA A 1 80 ? 6.911 3.058 7.207 1.00 91.62 80 ALA A C 1
ATOM 595 O O . ALA A 1 80 ? 7.044 4.272 7.286 1.00 91.62 80 ALA A O 1
ATOM 596 N N . TRP A 1 81 ? 6.058 2.504 6.338 1.00 92.81 81 TRP A N 1
ATOM 597 C CA . TRP A 1 81 ? 5.196 3.302 5.467 1.00 92.81 81 TRP A CA 1
ATOM 598 C C . TRP A 1 81 ? 4.233 4.183 6.275 1.00 92.81 81 TRP A C 1
ATOM 600 O O . TRP A 1 81 ? 4.072 5.358 5.950 1.00 92.81 81 TRP A O 1
ATOM 610 N N . ALA A 1 82 ? 3.617 3.663 7.338 1.00 90.75 82 ALA A N 1
ATOM 611 C CA . ALA A 1 82 ? 2.758 4.473 8.201 1.00 90.75 82 ALA A CA 1
ATOM 612 C C . ALA A 1 82 ? 3.521 5.658 8.829 1.00 90.75 82 ALA A C 1
ATOM 614 O O . ALA A 1 82 ? 3.017 6.779 8.835 1.00 90.75 82 ALA A O 1
ATOM 615 N N . GLU A 1 83 ? 4.750 5.425 9.292 1.00 90.69 83 GLU A N 1
ATOM 616 C CA . GLU A 1 83 ? 5.580 6.423 9.978 1.00 90.69 83 GLU A CA 1
ATOM 617 C C . GLU A 1 83 ? 6.165 7.482 9.033 1.00 90.69 83 GLU A C 1
ATOM 619 O O . GLU A 1 83 ? 6.122 8.679 9.318 1.00 90.69 83 GLU A O 1
ATOM 624 N N . THR A 1 84 ? 6.708 7.064 7.889 1.00 89.69 84 THR A N 1
ATOM 625 C CA . THR A 1 84 ? 7.392 7.958 6.938 1.00 89.69 84 THR A CA 1
ATOM 626 C C . THR A 1 84 ? 6.443 8.545 5.891 1.00 89.69 84 THR A C 1
ATOM 628 O O . THR A 1 84 ? 6.803 9.468 5.156 1.00 89.69 84 THR A O 1
ATOM 631 N N . GLY A 1 85 ? 5.240 7.981 5.766 1.00 91.06 85 GLY A N 1
ATOM 632 C CA . GLY A 1 85 ? 4.262 8.305 4.732 1.00 91.06 85 GLY A CA 1
ATOM 633 C C . GLY A 1 85 ? 4.584 7.736 3.347 1.00 91.06 85 GLY A C 1
ATOM 634 O O . GLY A 1 85 ? 3.807 7.972 2.416 1.00 91.06 85 GLY A O 1
ATOM 635 N N . LYS A 1 86 ? 5.697 7.004 3.177 1.00 93.12 86 LYS A N 1
ATOM 636 C CA . LYS A 1 86 ? 6.061 6.344 1.911 1.00 93.12 86 LYS A CA 1
ATOM 637 C C . LYS A 1 86 ? 7.129 5.256 2.053 1.00 93.12 86 LYS A C 1
ATOM 639 O O . LYS A 1 86 ? 8.000 5.317 2.912 1.00 93.12 86 LYS A O 1
ATOM 644 N N . VAL A 1 87 ? 7.136 4.314 1.122 1.00 94.62 87 VAL A N 1
ATOM 645 C CA . VAL A 1 87 ? 8.174 3.286 0.984 1.00 94.62 87 VAL A CA 1
ATOM 646 C C . VAL A 1 87 ? 8.575 3.118 -0.472 1.00 94.62 87 VAL A C 1
ATOM 648 O O . VAL A 1 87 ? 7.773 3.340 -1.377 1.00 94.62 87 VAL A O 1
ATOM 651 N N . VAL A 1 88 ? 9.825 2.717 -0.696 1.00 95.88 88 VAL A N 1
ATOM 652 C CA . VAL A 1 88 ? 10.352 2.410 -2.028 1.00 95.88 88 VAL A CA 1
ATOM 653 C C . VAL A 1 88 ? 10.718 0.937 -2.089 1.00 95.88 88 VAL A C 1
ATOM 655 O O . VAL A 1 88 ? 11.497 0.453 -1.268 1.00 95.88 88 VAL A O 1
ATOM 658 N N . LEU A 1 89 ? 10.172 0.238 -3.079 1.00 96.00 89 LEU A N 1
ATOM 659 C CA . LEU A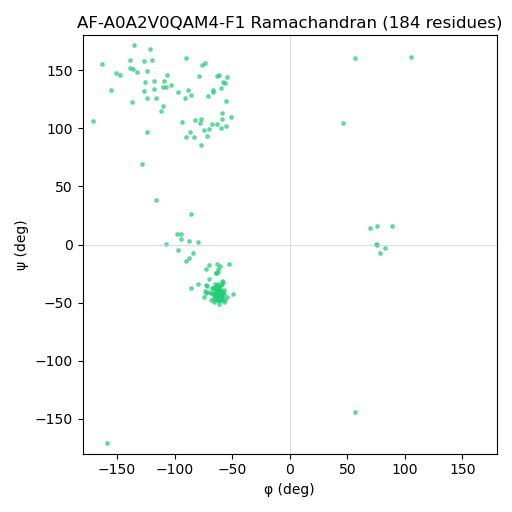 1 89 ? 10.412 -1.175 -3.318 1.00 96.00 89 LEU A CA 1
ATOM 660 C C . LEU A 1 89 ? 11.294 -1.361 -4.547 1.00 96.00 89 LEU A C 1
ATOM 662 O O . LEU A 1 89 ? 11.071 -0.748 -5.593 1.00 96.00 89 LEU A O 1
ATOM 666 N N . ARG A 1 90 ? 12.287 -2.239 -4.424 1.00 95.25 90 ARG A N 1
ATOM 667 C CA . ARG A 1 90 ? 13.170 -2.636 -5.526 1.00 95.25 90 ARG A CA 1
ATOM 668 C C . ARG A 1 90 ? 12.597 -3.845 -6.247 1.00 95.25 90 ARG A C 1
ATOM 670 O O . ARG A 1 90 ? 11.799 -4.586 -5.680 1.00 95.25 90 ARG A O 1
ATOM 677 N N . LYS A 1 91 ? 13.052 -4.072 -7.475 1.00 93.81 91 LYS A N 1
ATOM 678 C CA . LYS A 1 91 ? 12.778 -5.299 -8.218 1.00 93.81 91 LYS A CA 1
ATOM 679 C C . LYS A 1 91 ? 14.043 -5.768 -8.920 1.00 93.81 91 LYS A C 1
ATOM 681 O O . LYS A 1 91 ? 14.602 -5.046 -9.743 1.00 93.81 91 LYS A O 1
ATOM 686 N N . ALA A 1 92 ? 14.470 -6.995 -8.628 1.00 90.19 92 ALA A N 1
ATOM 687 C CA . ALA A 1 92 ? 15.709 -7.559 -9.166 1.00 90.19 92 ALA A CA 1
ATOM 688 C C . ALA A 1 92 ? 15.744 -7.593 -10.707 1.00 90.19 92 ALA A C 1
ATOM 690 O O . ALA A 1 92 ? 16.801 -7.413 -11.305 1.00 90.19 92 ALA A O 1
ATOM 691 N N . ALA A 1 93 ? 14.588 -7.769 -11.358 1.00 91.25 93 ALA A N 1
ATOM 692 C CA . ALA A 1 93 ? 14.473 -7.789 -12.820 1.00 91.25 93 ALA A CA 1
ATOM 693 C C . ALA A 1 93 ? 14.703 -6.417 -13.487 1.00 91.25 93 ALA A C 1
ATOM 695 O O . ALA A 1 93 ? 14.971 -6.353 -14.686 1.00 91.25 93 ALA A O 1
ATOM 696 N N . THR A 1 94 ? 14.626 -5.320 -12.729 1.00 92.06 94 THR A N 1
ATOM 697 C CA . THR A 1 94 ? 14.858 -3.952 -13.215 1.00 92.06 94 THR A CA 1
ATOM 698 C C . THR A 1 94 ? 15.876 -3.231 -12.323 1.00 92.06 94 THR A C 1
ATOM 700 O O . THR A 1 94 ? 15.511 -2.303 -11.596 1.00 92.06 94 THR A O 1
ATOM 703 N N . PRO A 1 95 ? 17.163 -3.639 -12.346 1.00 90.31 95 PRO A N 1
ATOM 704 C CA . PRO A 1 95 ? 18.191 -3.025 -11.511 1.00 90.31 95 PRO A CA 1
ATOM 705 C C . PRO A 1 95 ? 18.284 -1.515 -11.745 1.00 90.31 95 PRO A C 1
ATOM 707 O O . PRO A 1 95 ? 18.218 -1.052 -12.883 1.00 90.31 95 PRO A O 1
ATOM 710 N N . GLY A 1 96 ? 18.443 -0.752 -10.663 1.00 91.19 96 GLY A N 1
ATOM 711 C CA . GLY A 1 96 ? 18.488 0.714 -10.709 1.00 91.19 96 GLY A CA 1
ATOM 712 C C . GLY A 1 96 ? 17.117 1.399 -10.726 1.00 91.19 96 GLY A C 1
ATOM 713 O O . GLY A 1 96 ? 17.068 2.623 -10.634 1.00 91.19 96 GLY A O 1
ATOM 714 N N . TYR A 1 97 ? 16.023 0.633 -10.762 1.00 94.38 97 TYR A N 1
ATOM 715 C CA . TYR A 1 97 ? 14.650 1.138 -10.731 1.00 94.38 97 TYR A CA 1
ATOM 716 C C . TYR A 1 97 ? 13.827 0.477 -9.626 1.00 94.38 97 TYR A C 1
ATOM 718 O O . TYR A 1 97 ? 14.136 -0.618 -9.148 1.00 94.38 97 TYR A O 1
ATOM 726 N N . GLY A 1 98 ? 12.764 1.159 -9.218 1.00 95.25 98 GLY A N 1
ATOM 727 C CA . GLY A 1 98 ? 11.832 0.667 -8.217 1.00 95.25 98 GLY A CA 1
ATOM 728 C C . GLY A 1 98 ? 10.482 1.358 -8.301 1.00 95.25 98 GLY A C 1
ATOM 729 O O . GLY A 1 98 ? 10.209 2.121 -9.229 1.00 95.25 98 GLY A O 1
ATOM 730 N N . VAL A 1 99 ? 9.651 1.102 -7.299 1.00 97.25 99 VAL A N 1
ATOM 731 C CA . VAL A 1 99 ? 8.333 1.717 -7.146 1.00 97.25 99 VAL A CA 1
ATOM 732 C C . VAL A 1 99 ? 8.253 2.396 -5.791 1.00 97.25 99 VAL A C 1
ATOM 734 O O . VAL A 1 99 ? 8.498 1.772 -4.764 1.00 97.25 99 VAL A O 1
ATOM 737 N N . GLU A 1 100 ? 7.903 3.679 -5.789 1.00 96.44 100 GLU A N 1
ATOM 738 C CA . GLU A 1 100 ? 7.542 4.408 -4.577 1.00 96.44 100 GLU A CA 1
ATOM 739 C C . GLU A 1 100 ? 6.032 4.298 -4.373 1.00 96.44 100 GLU A C 1
ATOM 741 O O . GLU A 1 100 ? 5.253 4.663 -5.258 1.00 96.44 100 GLU A O 1
ATOM 746 N N . VAL A 1 101 ? 5.634 3.834 -3.192 1.00 95.12 101 VAL A N 1
ATOM 747 C CA . VAL A 1 101 ? 4.256 3.864 -2.706 1.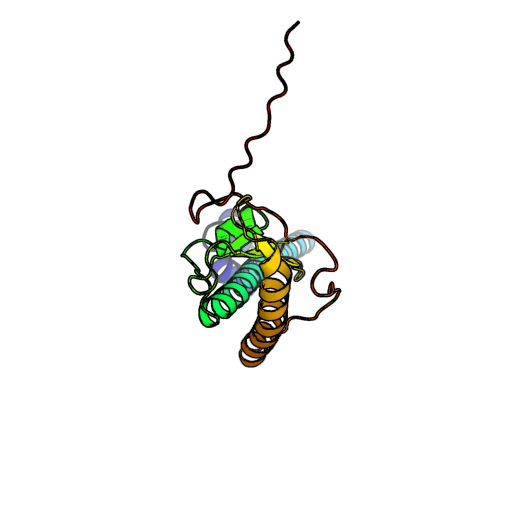00 95.12 101 VAL A CA 1
ATOM 748 C C . VAL A 1 101 ? 4.207 4.882 -1.577 1.00 95.12 101 VAL A C 1
ATOM 750 O O . VAL A 1 101 ? 4.920 4.752 -0.587 1.00 95.12 101 VAL A O 1
ATOM 753 N N . GLY A 1 102 ? 3.398 5.921 -1.732 1.00 91.62 102 GLY A N 1
ATOM 754 C CA . GLY A 1 102 ? 3.283 7.006 -0.768 1.00 91.62 102 GLY A CA 1
ATOM 755 C C . GLY A 1 102 ? 1.842 7.399 -0.489 1.00 91.62 102 GLY A C 1
ATOM 756 O O . GLY A 1 102 ? 0.910 6.970 -1.165 1.00 91.62 102 GLY A O 1
ATOM 757 N N . GLY A 1 103 ? 1.671 8.258 0.509 1.00 86.12 103 GLY A N 1
ATOM 758 C CA . GLY A 1 103 ? 0.370 8.720 0.979 1.00 86.12 103 GLY A CA 1
ATOM 759 C C . GLY A 1 103 ? -0.022 8.082 2.307 1.00 86.12 103 GLY A C 1
ATOM 760 O O . GLY A 1 103 ? 0.523 7.058 2.719 1.00 86.12 103 GLY A O 1
ATOM 761 N N . LYS A 1 104 ? -0.976 8.720 2.988 1.00 70.44 104 LYS A N 1
ATOM 762 C CA . LYS A 1 104 ? -1.538 8.220 4.241 1.00 70.44 104 LYS A CA 1
ATOM 763 C C . LYS A 1 104 ? -2.628 7.207 3.913 1.00 70.44 104 LYS A C 1
ATOM 765 O O . LYS A 1 104 ? -3.781 7.587 3.740 1.00 70.44 104 LYS A O 1
ATOM 770 N N . ALA A 1 105 ? -2.266 5.925 3.849 1.00 60.62 105 ALA A N 1
ATOM 771 C CA . ALA A 1 105 ? -3.212 4.827 3.610 1.00 60.62 105 ALA A CA 1
ATOM 772 C C . ALA A 1 105 ? -4.421 4.829 4.579 1.00 60.62 105 ALA A C 1
ATOM 774 O O . ALA A 1 105 ? -5.451 4.206 4.307 1.00 60.62 105 ALA A O 1
ATOM 775 N N . ASP A 1 106 ? -4.323 5.558 5.692 1.00 64.25 106 ASP A N 1
ATOM 776 C CA . ASP A 1 106 ? -5.371 5.764 6.692 1.00 64.25 106 ASP A CA 1
ATOM 777 C C . ASP A 1 106 ? -6.638 6.403 6.102 1.00 64.25 106 ASP A C 1
ATOM 779 O O . ASP A 1 106 ? -7.731 6.069 6.545 1.00 64.25 106 ASP A O 1
ATOM 783 N N . ASN A 1 107 ? -6.527 7.246 5.064 1.00 70.44 107 ASN A N 1
ATOM 784 C CA . ASN A 1 107 ? -7.686 7.830 4.369 1.00 70.44 107 ASN A CA 1
ATOM 785 C C . ASN A 1 107 ? -8.069 7.093 3.071 1.00 70.44 107 ASN A C 1
ATOM 787 O O . ASN A 1 107 ? -8.885 7.593 2.299 1.00 70.44 107 ASN A O 1
ATOM 791 N N . GLY A 1 108 ? -7.456 5.936 2.806 1.00 78.88 108 GLY A N 1
ATOM 792 C CA . GLY A 1 108 ? -7.723 5.125 1.618 1.00 78.88 108 GLY A CA 1
ATOM 793 C C . GLY A 1 108 ? -7.120 5.659 0.315 1.00 78.88 108 GLY A C 1
ATOM 794 O O . GLY A 1 108 ? -7.263 5.003 -0.712 1.00 78.88 108 GLY A O 1
ATOM 795 N N . ARG A 1 109 ? -6.417 6.801 0.328 1.00 89.19 109 ARG A N 1
ATOM 796 C CA . ARG A 1 109 ? -5.742 7.349 -0.854 1.00 89.19 109 ARG A CA 1
ATOM 797 C C . ARG A 1 109 ? -4.244 7.100 -0.787 1.00 89.19 109 ARG A C 1
ATOM 799 O O . ARG A 1 109 ? -3.590 7.316 0.233 1.00 89.19 109 ARG A O 1
ATOM 806 N N . LEU A 1 110 ? -3.687 6.701 -1.920 1.00 92.00 110 LEU A N 1
ATOM 807 C CA . LEU A 1 110 ? -2.260 6.478 -2.090 1.00 92.00 110 LEU A CA 1
ATOM 808 C C . LEU A 1 110 ? -1.800 7.011 -3.445 1.00 92.00 110 LEU A C 1
ATOM 810 O O . LEU A 1 110 ? -2.588 7.196 -4.371 1.00 92.00 110 LEU A O 1
ATOM 814 N N . GLN A 1 111 ? -0.506 7.271 -3.550 1.00 93.56 111 GLN A N 1
ATOM 815 C CA . GLN A 1 111 ? 0.173 7.577 -4.794 1.00 93.56 111 GLN A CA 1
ATOM 816 C C . GLN A 1 111 ? 1.213 6.499 -5.043 1.00 93.56 111 GLN A C 1
ATOM 818 O O . GLN A 1 111 ? 2.003 6.185 -4.157 1.00 93.56 111 GLN A O 1
ATOM 823 N N . VAL A 1 112 ? 1.249 5.989 -6.269 1.00 95.12 112 VAL A N 1
ATOM 824 C CA . VAL A 1 112 ? 2.271 5.038 -6.692 1.00 95.12 112 VAL A CA 1
ATOM 825 C C . VAL A 1 112 ? 2.956 5.550 -7.942 1.00 95.12 112 VAL A C 1
ATOM 827 O O . VAL A 1 112 ? 2.302 6.119 -8.819 1.00 95.12 112 VAL A O 1
ATOM 830 N N . ARG A 1 113 ? 4.274 5.385 -8.014 1.00 95.75 113 ARG A N 1
ATOM 831 C CA . ARG A 1 113 ? 5.071 5.803 -9.169 1.00 95.75 113 ARG A CA 1
ATOM 832 C C . ARG A 1 113 ? 6.299 4.920 -9.340 1.00 95.75 113 ARG A C 1
ATOM 834 O O . ARG A 1 113 ? 6.906 4.512 -8.352 1.00 95.75 113 ARG A O 1
ATOM 841 N N . ALA A 1 114 ? 6.708 4.718 -10.588 1.00 96.50 114 ALA A N 1
ATOM 842 C CA . ALA A 1 114 ? 8.059 4.265 -10.881 1.00 96.50 114 ALA A CA 1
ATOM 843 C C . ALA A 1 114 ? 9.076 5.324 -10.420 1.00 96.50 114 ALA A C 1
ATOM 845 O O . ALA A 1 114 ? 8.817 6.532 -10.477 1.00 96.50 114 ALA A O 1
ATOM 846 N N . VAL A 1 115 ? 10.228 4.868 -9.938 1.00 96.25 115 VAL A N 1
ATOM 847 C CA . VAL A 1 115 ? 11.325 5.719 -9.473 1.00 96.25 115 VAL A CA 1
ATOM 848 C C . VAL A 1 115 ? 12.676 5.184 -9.925 1.00 96.25 115 VAL A C 1
ATOM 850 O O . VAL A 1 115 ? 12.878 3.982 -10.108 1.00 96.25 115 VAL A O 1
ATOM 853 N N . ALA A 1 116 ? 13.613 6.109 -10.068 1.00 95.12 116 ALA A N 1
ATOM 854 C CA . ALA A 1 116 ? 15.023 5.849 -10.274 1.00 95.12 116 ALA A CA 1
ATOM 855 C C . ALA A 1 116 ? 15.738 5.726 -8.926 1.00 95.12 116 ALA A C 1
ATOM 857 O O . ALA A 1 116 ? 15.576 6.583 -8.061 1.00 95.12 116 ALA A O 1
ATOM 858 N N . LEU A 1 117 ? 16.558 4.690 -8.763 1.00 92.69 117 LEU A N 1
ATOM 859 C CA . LEU A 1 117 ? 17.289 4.412 -7.518 1.00 92.69 117 LEU A CA 1
ATOM 860 C C . LEU A 1 117 ? 18.729 4.941 -7.530 1.00 92.69 117 LEU A C 1
ATOM 862 O O . LEU A 1 117 ? 19.456 4.797 -6.550 1.00 92.69 117 LEU A O 1
ATOM 866 N N . SER A 1 118 ? 19.156 5.478 -8.670 1.00 85.00 118 SER A N 1
ATOM 867 C CA . SER A 1 118 ? 20.454 6.101 -8.888 1.00 85.00 118 SER A CA 1
ATOM 868 C C . SER A 1 118 ? 20.303 7.232 -9.901 1.00 85.00 118 SER A C 1
ATOM 870 O O . SER A 1 118 ? 19.499 7.145 -10.838 1.00 85.00 118 SER A O 1
ATOM 872 N N . SER A 1 119 ? 21.095 8.284 -9.721 1.00 80.44 119 SER A N 1
ATOM 873 C CA . SER A 1 119 ? 21.229 9.379 -10.682 1.00 80.44 119 SER A CA 1
ATOM 874 C C . SER A 1 119 ? 22.029 8.974 -11.928 1.00 80.44 119 SER A C 1
ATOM 876 O O . SER A 1 119 ? 21.843 9.574 -12.983 1.00 80.44 119 SER A O 1
ATOM 878 N N . ASP A 1 120 ? 22.840 7.913 -11.842 1.00 81.06 120 ASP A N 1
ATOM 879 C CA . ASP A 1 120 ? 23.650 7.357 -12.941 1.00 81.06 120 ASP A CA 1
ATOM 880 C C . ASP A 1 120 ? 22.873 6.346 -13.810 1.00 81.06 120 ASP A C 1
ATOM 882 O O . ASP A 1 120 ? 23.419 5.406 -14.384 1.00 81.06 120 ASP A O 1
ATOM 886 N N . ARG A 1 121 ? 21.544 6.474 -13.858 1.00 84.75 121 ARG A N 1
ATOM 887 C CA . ARG A 1 121 ? 20.706 5.575 -14.656 1.00 84.75 121 ARG A CA 1
ATOM 888 C C . ARG A 1 121 ? 20.773 5.915 -16.142 1.00 84.75 121 ARG A C 1
ATOM 890 O O . ARG A 1 121 ? 20.891 7.076 -16.539 1.00 84.75 121 ARG A O 1
ATOM 897 N N . ASP A 1 122 ? 20.513 4.907 -16.962 1.00 84.62 122 ASP A N 1
ATOM 898 C CA . ASP A 1 122 ? 20.227 5.103 -18.377 1.00 84.62 122 ASP A CA 1
ATOM 899 C C . ASP A 1 122 ? 18.810 5.666 -18.582 1.00 84.62 122 ASP A C 1
ATOM 901 O O . ASP A 1 122 ? 17.830 4.918 -18.593 1.00 84.62 122 ASP A O 1
ATOM 905 N N . ARG A 1 123 ? 18.708 6.988 -18.779 1.00 87.50 123 ARG A N 1
ATOM 906 C CA . ARG A 1 123 ? 17.433 7.690 -19.017 1.00 87.50 123 ARG A CA 1
ATOM 907 C C . ARG A 1 123 ? 16.695 7.226 -20.274 1.00 87.50 123 ARG A C 1
ATOM 909 O O . ARG A 1 123 ? 15.493 7.465 -20.368 1.00 87.50 123 ARG A O 1
ATOM 916 N N . ALA A 1 124 ? 17.359 6.562 -21.225 1.00 88.25 124 ALA A N 1
ATOM 917 C CA . ALA A 1 124 ? 16.668 5.983 -22.377 1.00 88.25 124 ALA A CA 1
ATOM 918 C C . ALA A 1 124 ? 15.689 4.875 -21.951 1.00 88.25 124 ALA A C 1
ATOM 920 O O . ALA A 1 124 ? 14.693 4.642 -22.632 1.00 88.25 124 ALA A O 1
ATOM 921 N N . ARG A 1 125 ? 15.931 4.246 -20.792 1.00 92.38 125 ARG A N 1
ATOM 922 C CA . ARG A 1 125 ? 15.093 3.179 -20.235 1.00 92.38 125 ARG A CA 1
ATOM 923 C C . ARG A 1 125 ? 13.934 3.680 -19.379 1.00 92.38 125 ARG A C 1
ATOM 925 O O . ARG A 1 125 ? 13.054 2.881 -19.078 1.00 92.38 125 ARG A O 1
ATOM 932 N N . ASP A 1 126 ? 13.889 4.963 -19.008 1.00 94.25 126 ASP A N 1
ATOM 933 C CA . ASP A 1 126 ? 12.838 5.510 -18.131 1.00 94.25 126 ASP A CA 1
ATOM 934 C C . ASP A 1 126 ? 11.437 5.207 -18.691 1.00 94.25 126 ASP A C 1
ATOM 936 O O . ASP A 1 126 ? 10.574 4.704 -17.974 1.00 94.25 126 ASP A O 1
ATOM 940 N N . ARG A 1 127 ? 11.239 5.411 -20.001 1.00 95.31 127 ARG A N 1
ATOM 941 C CA . ARG A 1 127 ? 9.955 5.148 -20.675 1.00 95.31 127 ARG A CA 1
ATOM 942 C C . ARG A 1 127 ? 9.584 3.666 -20.690 1.00 95.31 127 ARG A C 1
ATOM 944 O O . ARG A 1 127 ? 8.408 3.329 -20.546 1.00 95.31 127 ARG A O 1
ATOM 951 N N . ASP A 1 128 ? 10.564 2.782 -20.856 1.00 95.56 128 ASP A N 1
ATOM 952 C CA . ASP A 1 128 ? 10.336 1.335 -20.825 1.00 95.56 128 ASP A CA 1
ATOM 953 C C . ASP A 1 128 ? 9.933 0.891 -19.416 1.00 95.56 128 ASP A C 1
ATOM 955 O O . ASP A 1 128 ? 8.995 0.112 -19.252 1.00 95.56 128 ASP A O 1
ATOM 959 N N . ILE A 1 129 ? 10.594 1.435 -18.390 1.00 96.50 129 ILE A N 1
ATOM 960 C CA . ILE A 1 129 ? 10.277 1.171 -16.983 1.00 96.50 129 ILE A CA 1
ATOM 961 C C . ILE A 1 129 ? 8.874 1.663 -16.636 1.00 96.50 129 ILE A C 1
ATOM 963 O O . ILE A 1 129 ? 8.114 0.927 -16.013 1.00 96.50 129 ILE A O 1
ATOM 967 N N . GLU A 1 130 ? 8.490 2.862 -17.071 1.00 97.25 130 GLU A N 1
ATOM 968 C CA . GLU A 1 130 ? 7.126 3.361 -16.882 1.00 97.25 130 GLU A CA 1
ATOM 969 C C . GLU A 1 130 ? 6.090 2.514 -17.631 1.00 97.25 130 GLU A C 1
ATOM 971 O O . GLU A 1 130 ? 5.020 2.244 -17.093 1.00 97.25 130 GLU A O 1
ATOM 976 N N . THR A 1 131 ? 6.413 2.034 -18.835 1.00 97.19 131 THR A N 1
ATOM 977 C CA . THR A 1 131 ? 5.535 1.135 -19.603 1.00 97.19 131 THR A CA 1
ATOM 978 C C . THR A 1 131 ? 5.317 -0.188 -18.868 1.00 97.19 131 THR A C 1
ATOM 980 O O . THR A 1 131 ? 4.180 -0.648 -18.736 1.00 97.19 131 THR A O 1
ATOM 983 N N . ILE A 1 132 ? 6.394 -0.786 -18.348 1.00 96.19 132 ILE A N 1
ATOM 984 C CA . ILE A 1 132 ? 6.329 -1.991 -17.512 1.00 96.19 132 ILE A CA 1
ATOM 985 C C . ILE A 1 132 ? 5.487 -1.710 -16.267 1.00 96.19 132 ILE A C 1
ATOM 987 O O . ILE A 1 132 ? 4.570 -2.474 -15.968 1.00 96.19 132 ILE A O 1
ATOM 991 N N . TRP A 1 133 ? 5.747 -0.594 -15.585 1.00 96.94 133 TRP A N 1
ATOM 992 C CA . TRP A 1 133 ? 5.019 -0.194 -14.387 1.00 96.94 133 TRP A CA 1
ATOM 993 C C . TRP A 1 133 ? 3.517 -0.038 -14.639 1.00 96.94 133 TRP A C 1
ATOM 995 O O . TRP A 1 133 ? 2.726 -0.569 -13.868 1.00 96.94 133 TRP A O 1
ATOM 1005 N N . CYS A 1 134 ? 3.094 0.616 -15.725 1.00 96.50 134 CYS A N 1
ATOM 1006 C CA . CYS A 1 134 ? 1.674 0.730 -16.068 1.00 96.50 134 CYS A CA 1
ATOM 1007 C C . CYS A 1 134 ? 1.006 -0.648 -16.216 1.00 96.50 134 CYS A C 1
ATOM 1009 O O . CYS A 1 134 ? -0.094 -0.860 -15.705 1.00 96.50 134 CYS A O 1
ATOM 1011 N N . GLY A 1 135 ? 1.679 -1.603 -16.868 1.00 96.88 135 GLY A N 1
ATOM 1012 C CA . GLY A 1 135 ? 1.181 -2.974 -16.993 1.00 96.88 135 GLY A CA 1
ATOM 1013 C C . GLY A 1 135 ? 1.151 -3.731 -15.661 1.00 96.88 135 GLY A C 1
ATOM 1014 O O . GLY A 1 135 ? 0.226 -4.497 -15.401 1.00 96.88 135 GLY A O 1
ATOM 1015 N N . GLU A 1 136 ? 2.141 -3.523 -14.798 1.00 97.19 136 GLU A N 1
ATOM 1016 C CA . GLU A 1 136 ? 2.196 -4.138 -13.468 1.00 97.19 136 GLU A CA 1
ATOM 1017 C C . GLU A 1 136 ? 1.186 -3.545 -12.497 1.00 97.19 136 GLU A C 1
ATOM 1019 O O . GLU A 1 136 ? 0.609 -4.287 -11.707 1.00 97.19 136 GLU A O 1
ATOM 1024 N N . PHE A 1 137 ? 0.919 -2.244 -12.585 1.00 97.38 137 PHE A N 1
ATOM 1025 C CA . PHE A 1 137 ? -0.128 -1.602 -11.809 1.00 97.38 137 PHE A CA 1
ATOM 1026 C C . PHE A 1 137 ? -1.494 -2.208 -12.139 1.00 97.38 137 PHE A C 1
ATOM 1028 O O . PHE A 1 137 ? -2.241 -2.534 -11.222 1.00 97.38 137 PHE A O 1
ATOM 1035 N N . GLN A 1 138 ? -1.786 -2.466 -13.418 1.00 97.00 138 GLN A N 1
ATOM 1036 C CA . GLN A 1 138 ? -3.020 -3.158 -13.801 1.00 97.00 138 GLN A CA 1
ATOM 1037 C C . GLN A 1 138 ? -3.104 -4.560 -13.178 1.00 97.00 138 GLN A C 1
ATOM 1039 O O . GLN A 1 138 ? -4.124 -4.917 -12.596 1.00 97.00 138 GLN A O 1
ATOM 1044 N N . ARG A 1 139 ? -2.008 -5.333 -13.205 1.00 97.62 139 ARG A N 1
ATOM 1045 C CA . ARG A 1 139 ? -1.966 -6.653 -12.547 1.00 97.62 139 ARG A CA 1
ATOM 1046 C C . ARG A 1 139 ? -2.116 -6.553 -11.030 1.00 97.62 139 ARG A C 1
ATOM 1048 O O . ARG A 1 139 ? -2.727 -7.424 -10.425 1.00 97.62 139 ARG A O 1
ATOM 1055 N N . LEU A 1 140 ? -1.562 -5.513 -10.406 1.00 97.12 140 LEU A N 1
ATOM 1056 C CA . LEU A 1 140 ? -1.748 -5.244 -8.981 1.00 97.12 140 LEU A CA 1
ATOM 1057 C C . LEU A 1 140 ? -3.225 -4.974 -8.666 1.00 97.12 140 LEU A C 1
ATOM 1059 O O . LEU A 1 140 ? -3.725 -5.501 -7.674 1.00 97.12 140 LEU A O 1
ATOM 1063 N N . GLN A 1 141 ? -3.926 -4.196 -9.501 1.00 96.94 141 GLN A N 1
ATOM 1064 C CA . GLN A 1 141 ? -5.368 -3.979 -9.350 1.00 96.94 141 GLN A CA 1
ATOM 1065 C C . GLN A 1 141 ? -6.134 -5.305 -9.409 1.00 96.94 141 GLN A C 1
ATOM 1067 O O . GLN A 1 141 ? -6.970 -5.550 -8.542 1.00 96.94 141 GLN A O 1
ATOM 1072 N N . ASP A 1 142 ? -5.809 -6.174 -10.369 1.00 96.94 142 ASP A N 1
ATOM 1073 C CA . ASP A 1 142 ? -6.456 -7.483 -10.518 1.00 96.94 142 ASP A CA 1
ATOM 1074 C C . ASP A 1 142 ? -6.195 -8.386 -9.294 1.00 96.94 142 ASP A C 1
ATOM 1076 O O . ASP A 1 142 ? -7.131 -8.926 -8.707 1.00 96.94 142 ASP A O 1
ATOM 1080 N N . LEU A 1 143 ? -4.942 -8.467 -8.826 1.00 96.12 143 LEU A N 1
ATOM 1081 C CA . LEU A 1 143 ? -4.560 -9.249 -7.640 1.00 96.12 143 LEU A CA 1
ATOM 1082 C C . LEU A 1 143 ? -5.273 -8.794 -6.362 1.00 96.12 143 LEU A C 1
ATOM 1084 O O . LEU A 1 143 ? -5.623 -9.616 -5.512 1.00 96.12 143 LEU A O 1
ATOM 1088 N N . LEU A 1 144 ? -5.446 -7.484 -6.190 1.00 94.19 144 LEU A N 1
ATOM 1089 C CA . LEU A 1 144 ? -6.168 -6.938 -5.045 1.00 94.19 144 LEU A CA 1
ATOM 1090 C C . LEU A 1 144 ? -7.664 -7.220 -5.165 1.00 94.19 144 LEU A C 1
ATOM 1092 O O . LEU A 1 144 ? -8.282 -7.619 -4.174 1.00 94.19 144 LEU A O 1
ATOM 1096 N N . LYS A 1 145 ? -8.223 -7.094 -6.374 1.00 95.06 145 LYS A N 1
ATOM 1097 C CA . LYS A 1 145 ? -9.638 -7.351 -6.651 1.00 95.06 145 LYS A CA 1
ATOM 1098 C C . LYS A 1 145 ? -10.025 -8.790 -6.338 1.00 95.06 145 LYS A C 1
ATOM 1100 O O . LYS A 1 145 ? -11.042 -9.009 -5.682 1.00 95.06 145 LYS A O 1
ATOM 1105 N N . ASP A 1 146 ? -9.179 -9.750 -6.698 1.00 92.25 146 ASP A N 1
ATOM 1106 C CA . ASP A 1 146 ? -9.371 -11.170 -6.377 1.00 92.25 146 ASP A CA 1
ATOM 1107 C C . ASP A 1 146 ? -9.385 -11.444 -4.862 1.00 92.25 146 ASP A C 1
ATOM 1109 O O . ASP A 1 146 ? -9.975 -12.420 -4.399 1.00 92.25 146 ASP A O 1
ATOM 1113 N N . LYS A 1 147 ? -8.771 -10.560 -4.068 1.00 87.50 147 LYS A N 1
ATOM 1114 C CA . LYS A 1 147 ? -8.766 -10.597 -2.597 1.00 87.50 147 LYS A CA 1
ATOM 1115 C C . LYS A 1 147 ? -9.866 -9.729 -1.969 1.00 87.50 147 LYS A C 1
ATOM 1117 O O . LYS A 1 147 ? -9.855 -9.517 -0.759 1.00 87.50 147 LYS A O 1
ATOM 1122 N N . GLY A 1 148 ? -10.801 -9.208 -2.767 1.00 88.62 148 GLY A N 1
ATOM 1123 C CA . GLY A 1 148 ? -11.892 -8.349 -2.298 1.00 88.62 148 GLY A CA 1
ATOM 1124 C C . GLY A 1 148 ? -11.478 -6.910 -1.974 1.00 88.62 148 GLY A C 1
ATOM 1125 O O . GLY A 1 148 ? -12.221 -6.203 -1.301 1.00 88.62 148 GLY A O 1
ATOM 1126 N N . SER A 1 149 ? -10.300 -6.470 -2.425 1.00 88.88 149 SER A N 1
ATOM 1127 C CA . SER A 1 149 ? -9.818 -5.088 -2.298 1.00 88.88 149 SER A CA 1
ATOM 1128 C C . SER A 1 149 ? -9.808 -4.399 -3.657 1.00 88.88 149 SER A C 1
ATOM 1130 O O . SER A 1 149 ? -9.408 -4.995 -4.644 1.00 88.88 149 SER A O 1
ATOM 1132 N N . GLU A 1 150 ? -10.181 -3.128 -3.741 1.00 90.44 150 GLU A N 1
ATOM 1133 C CA . GLU A 1 150 ? -10.155 -2.402 -5.015 1.00 90.44 150 GLU A CA 1
ATOM 1134 C C . GLU A 1 150 ? -9.191 -1.214 -4.959 1.00 90.44 150 GLU A C 1
ATOM 1136 O O . GLU A 1 150 ? -9.105 -0.507 -3.955 1.00 90.44 150 GLU A O 1
ATOM 1141 N N . LEU A 1 151 ? -8.470 -0.986 -6.059 1.00 91.62 151 LEU A N 1
ATOM 1142 C CA . LEU A 1 151 ? -7.723 0.245 -6.299 1.00 91.62 151 LEU A CA 1
ATOM 1143 C C . LEU A 1 151 ? -8.384 0.999 -7.447 1.00 91.62 151 LEU A C 1
ATOM 1145 O O . LEU A 1 151 ? -8.362 0.542 -8.590 1.00 91.62 151 LEU A O 1
ATOM 1149 N N . LEU A 1 152 ? -8.932 2.172 -7.143 1.00 93.06 152 LEU A N 1
ATOM 1150 C CA . LEU A 1 152 ? -9.529 3.069 -8.126 1.00 93.06 152 LEU A CA 1
ATOM 1151 C C . LEU A 1 152 ? -8.521 4.145 -8.533 1.00 93.06 152 LEU A C 1
ATOM 1153 O O . LEU A 1 152 ? -7.897 4.791 -7.690 1.00 93.06 152 LEU A O 1
ATOM 1157 N N . ILE A 1 153 ? -8.363 4.348 -9.840 1.00 94.00 153 ILE A N 1
ATOM 1158 C CA . ILE A 1 153 ? -7.477 5.383 -10.373 1.00 94.00 153 ILE A CA 1
ATOM 1159 C C . ILE A 1 153 ? -8.219 6.718 -10.354 1.00 94.00 153 ILE A C 1
ATOM 1161 O O . ILE A 1 153 ? -9.091 6.964 -11.182 1.00 94.00 153 ILE A O 1
ATOM 1165 N N . GLU A 1 154 ? -7.835 7.609 -9.443 1.00 94.44 154 GLU A N 1
ATOM 1166 C CA . GLU A 1 154 ? -8.325 8.995 -9.453 1.00 94.44 154 GLU A CA 1
ATOM 1167 C C . GLU A 1 154 ? -7.587 9.866 -10.480 1.00 94.44 154 GLU A C 1
ATOM 1169 O O . GLU A 1 154 ? -8.154 10.796 -11.050 1.00 94.44 154 GLU A O 1
ATOM 1174 N N . ARG A 1 155 ? -6.294 9.595 -10.691 1.00 94.62 155 ARG A N 1
ATOM 1175 C CA . ARG A 1 155 ? -5.439 10.329 -11.628 1.00 94.62 155 ARG A CA 1
ATOM 1176 C C . ARG A 1 155 ? -4.280 9.451 -12.083 1.00 94.62 155 ARG A C 1
ATOM 1178 O O . ARG A 1 155 ? -3.580 8.886 -11.246 1.00 94.62 155 ARG A O 1
ATOM 1185 N N . ALA A 1 156 ? -4.033 9.423 -13.388 1.00 95.38 156 ALA A N 1
ATOM 1186 C CA . ALA A 1 156 ? -2.868 8.785 -13.992 1.00 95.38 156 ALA A CA 1
ATOM 1187 C C . ALA A 1 156 ? -2.100 9.795 -14.851 1.00 95.38 156 ALA A C 1
ATOM 1189 O O . ALA A 1 156 ? -2.693 10.722 -15.399 1.00 95.38 156 ALA A O 1
ATOM 1190 N N . LEU A 1 157 ? -0.784 9.611 -14.931 1.00 95.94 157 LEU A N 1
ATOM 1191 C CA . LEU A 1 157 ? 0.089 10.316 -15.866 1.00 95.94 157 LEU A CA 1
ATOM 1192 C C . LEU A 1 157 ? 0.509 9.340 -16.963 1.00 95.94 157 LEU A C 1
ATOM 1194 O O . LEU A 1 157 ? 0.672 8.147 -16.697 1.00 95.94 157 LEU A O 1
ATOM 1198 N N . SER A 1 158 ? 0.675 9.844 -18.179 1.00 94.94 158 SER A N 1
ATOM 1199 C CA . SER A 1 158 ? 1.129 9.044 -19.315 1.00 94.94 158 SER A CA 1
ATOM 1200 C C . SER A 1 158 ? 2.622 8.728 -19.203 1.00 94.94 158 SER A C 1
ATOM 1202 O O . SER A 1 158 ? 3.388 9.466 -18.585 1.00 94.94 158 SER A O 1
ATOM 1204 N N . VAL A 1 159 ? 3.056 7.651 -19.860 1.00 95.69 159 VAL A N 1
ATOM 1205 C CA . VAL A 1 159 ? 4.475 7.276 -19.946 1.00 95.69 159 VAL A CA 1
ATOM 1206 C C . VAL A 1 159 ? 5.315 8.430 -20.510 1.00 95.69 159 VAL A C 1
ATOM 1208 O O . VAL A 1 159 ? 5.094 8.902 -21.633 1.00 95.69 159 VAL A O 1
ATOM 1211 N N . GLY A 1 160 ? 6.321 8.846 -19.746 1.00 94.38 160 GLY A N 1
ATOM 1212 C CA . GLY A 1 160 ? 7.233 9.945 -20.037 1.00 94.38 160 GLY A CA 1
ATOM 1213 C C . GLY A 1 160 ? 6.604 11.333 -19.980 1.00 94.38 160 GLY A C 1
ATOM 1214 O O . GLY A 1 160 ? 7.217 12.277 -20.473 1.00 94.38 160 GLY A O 1
ATOM 1215 N N . GLU A 1 161 ? 5.401 11.479 -19.416 1.00 96.06 161 GLU A N 1
ATOM 1216 C CA . GLU A 1 161 ? 4.791 12.794 -19.187 1.00 96.06 161 GLU A CA 1
ATOM 1217 C C . GLU A 1 161 ? 5.602 13.617 -18.178 1.00 96.06 161 GLU A C 1
ATOM 1219 O O . GLU A 1 161 ? 5.717 14.835 -18.308 1.00 96.06 161 GLU A O 1
ATOM 1224 N N . VAL A 1 162 ? 6.211 12.950 -17.193 1.00 93.62 162 VAL A N 1
ATOM 1225 C CA . VAL A 1 162 ? 7.114 13.561 -16.214 1.00 93.62 162 VAL A CA 1
ATOM 1226 C C . VAL A 1 162 ? 8.386 12.725 -16.064 1.00 93.62 162 VAL A C 1
ATOM 1228 O O . VAL A 1 162 ? 8.322 11.505 -16.188 1.00 93.62 162 VAL A O 1
ATOM 1231 N N . PRO A 1 163 ? 9.548 13.336 -15.767 1.00 92.69 163 PRO A N 1
ATOM 1232 C CA . PRO A 1 163 ? 10.755 12.574 -15.466 1.00 92.69 163 PRO A CA 1
ATOM 1233 C C . PRO A 1 163 ? 10.575 11.683 -14.233 1.00 92.69 163 PRO A C 1
ATOM 1235 O O . PRO A 1 163 ? 9.929 12.084 -13.256 1.00 92.69 163 PRO A O 1
ATOM 1238 N N . LEU A 1 164 ? 11.218 10.510 -14.237 1.00 94.62 164 LEU A N 1
ATOM 1239 C CA . LEU A 1 164 ? 11.262 9.656 -13.055 1.00 94.62 164 LEU A CA 1
ATOM 1240 C C . LEU A 1 164 ? 11.911 10.390 -11.883 1.00 94.62 164 LEU A C 1
ATOM 1242 O O . LEU A 1 164 ? 12.971 11.011 -12.011 1.00 94.62 164 LEU A O 1
ATOM 1246 N N . LYS A 1 165 ? 11.275 10.273 -10.717 1.00 93.88 165 LYS A N 1
ATOM 1247 C CA . LYS A 1 165 ? 11.826 10.775 -9.462 1.00 93.88 165 LYS A CA 1
ATOM 1248 C C . LYS A 1 165 ? 13.064 9.962 -9.100 1.00 93.88 165 LYS A C 1
ATOM 1250 O O . LYS A 1 165 ? 13.010 8.734 -9.085 1.00 93.88 165 LYS A O 1
ATOM 1255 N N . GLU A 1 166 ? 14.140 10.655 -8.761 1.00 92.94 166 GLU A N 1
ATOM 1256 C CA . GLU A 1 166 ? 15.350 10.053 -8.205 1.00 92.94 166 GLU A CA 1
ATOM 1257 C C . GLU A 1 166 ? 15.198 9.916 -6.685 1.00 92.94 166 GLU A C 1
ATOM 1259 O O . GLU A 1 166 ? 14.834 10.871 -5.995 1.00 92.94 166 GLU 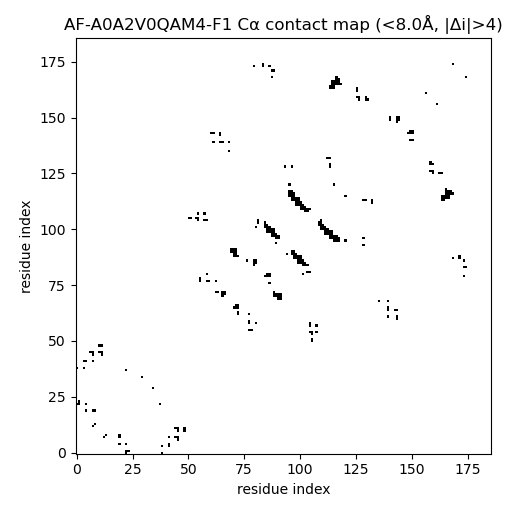A O 1
ATOM 1264 N N . THR A 1 167 ? 15.452 8.719 -6.161 1.00 86.00 167 THR A N 1
ATOM 1265 C CA . THR A 1 167 ? 15.552 8.446 -4.725 1.00 86.00 167 THR A CA 1
ATOM 1266 C C . THR A 1 167 ? 16.874 7.744 -4.441 1.00 86.00 167 THR A C 1
ATOM 1268 O O . THR A 1 167 ? 17.260 6.796 -5.125 1.00 86.00 167 THR A O 1
ATOM 1271 N N . ASN A 1 168 ? 17.583 8.228 -3.425 1.00 68.69 168 ASN A N 1
ATOM 1272 C CA . ASN A 1 168 ? 18.789 7.582 -2.935 1.00 68.69 168 ASN A CA 1
ATOM 1273 C C . ASN A 1 168 ? 18.375 6.597 -1.848 1.00 68.69 168 ASN A C 1
ATOM 1275 O O . ASN A 1 168 ? 18.268 6.963 -0.680 1.00 68.69 168 ASN A O 1
ATOM 1279 N N . ILE A 1 169 ? 18.140 5.345 -2.225 1.00 62.53 169 ILE A N 1
ATOM 1280 C CA . ILE A 1 169 ? 18.017 4.273 -1.238 1.00 62.53 169 ILE A CA 1
ATOM 1281 C C . ILE A 1 169 ? 19.411 3.723 -0.939 1.00 62.53 169 ILE A C 1
ATOM 1283 O O . ILE A 1 169 ? 19.918 2.866 -1.666 1.00 62.53 169 ILE A O 1
ATOM 1287 N N . SER A 1 170 ? 20.027 4.204 0.141 1.00 49.66 170 SER A N 1
ATOM 1288 C CA . SER A 1 170 ? 21.106 3.472 0.813 1.00 49.66 170 SER A CA 1
ATOM 1289 C C . SER A 1 170 ? 20.479 2.281 1.532 1.00 49.66 170 SER A C 1
ATOM 1291 O O . SER A 1 170 ? 19.988 2.427 2.641 1.00 49.66 170 SER A O 1
ATOM 1293 N N . GLU A 1 171 ? 20.446 1.131 0.853 1.00 37.59 171 GLU A N 1
ATOM 1294 C CA . GLU A 1 171 ? 19.770 -0.109 1.273 1.00 37.59 171 GLU A CA 1
ATOM 1295 C C . GLU A 1 171 ? 18.252 0.025 1.575 1.00 37.59 171 GLU A C 1
ATOM 1297 O O . GLU A 1 171 ? 17.718 1.124 1.724 1.00 37.59 171 GLU A O 1
ATOM 1302 N N . PRO A 1 172 ? 17.469 -1.074 1.575 1.00 39.75 172 PRO A N 1
ATOM 1303 C CA . PRO A 1 172 ? 16.044 -1.009 1.907 1.00 39.75 172 PRO A CA 1
ATOM 1304 C C . PRO A 1 172 ? 15.867 -0.885 3.424 1.00 39.75 172 PRO A C 1
ATOM 1306 O O . PRO A 1 172 ? 15.712 -1.877 4.137 1.00 39.75 172 PRO A O 1
ATOM 1309 N N . GLY A 1 173 ? 15.921 0.352 3.902 1.00 38.84 173 GLY A N 1
ATOM 1310 C CA . GLY A 1 173 ? 15.655 0.725 5.281 1.00 38.84 173 GLY A CA 1
ATOM 1311 C C . GLY A 1 173 ? 15.591 2.240 5.383 1.00 38.84 173 GLY A C 1
ATOM 1312 O O . GLY A 1 173 ? 16.618 2.890 5.285 1.00 38.84 173 GLY A O 1
ATOM 1313 N N . VAL A 1 174 ? 14.371 2.764 5.538 1.00 39.69 174 VAL A N 1
ATOM 1314 C CA . VAL A 1 174 ? 14.036 4.114 6.025 1.00 39.69 174 VAL A CA 1
ATOM 1315 C C . VAL A 1 174 ? 14.851 5.260 5.402 1.00 39.69 174 VAL A C 1
ATOM 1317 O O . VAL A 1 174 ? 15.983 5.537 5.792 1.00 39.69 174 VAL A O 1
ATOM 1320 N N . GLU A 1 175 ? 14.231 6.016 4.486 1.00 39.53 175 GLU A N 1
ATOM 1321 C CA . GLU A 1 175 ? 14.766 7.318 4.070 1.00 39.53 175 GLU A CA 1
ATOM 1322 C C . GLU A 1 175 ? 14.954 8.218 5.307 1.00 39.53 175 GLU A C 1
ATOM 1324 O O . GLU A 1 175 ? 14.002 8.791 5.839 1.00 39.53 175 GLU A O 1
ATOM 1329 N N . THR A 1 176 ? 16.196 8.354 5.773 1.00 32.00 176 THR A N 1
ATOM 1330 C CA . THR A 1 176 ? 16.557 9.359 6.772 1.00 32.00 176 THR A CA 1
ATOM 1331 C C . THR A 1 176 ? 16.676 10.694 6.049 1.00 32.00 176 THR A C 1
ATOM 1333 O O . THR A 1 176 ? 17.648 10.946 5.336 1.00 32.00 176 THR A O 1
ATOM 1336 N N . PHE A 1 177 ? 15.682 11.566 6.214 1.00 40.44 177 PHE A N 1
ATOM 1337 C CA . PHE A 1 177 ? 15.804 12.957 5.789 1.00 40.44 177 PHE A CA 1
ATOM 1338 C C . PHE A 1 177 ? 16.846 13.655 6.669 1.00 40.44 177 PHE A C 1
ATOM 1340 O O . PHE A 1 177 ? 16.569 14.023 7.809 1.00 40.44 177 PHE A O 1
ATOM 1347 N N . ILE A 1 178 ? 18.049 13.872 6.134 1.00 35.19 178 ILE A N 1
ATOM 1348 C CA . ILE A 1 178 ? 18.999 14.822 6.718 1.00 35.19 178 ILE A CA 1
ATOM 1349 C C . ILE A 1 178 ? 18.425 16.220 6.482 1.00 35.19 178 ILE A C 1
ATOM 1351 O O . ILE A 1 178 ? 18.537 16.788 5.394 1.00 35.19 178 ILE A O 1
ATOM 1355 N N . ALA A 1 179 ? 17.781 16.774 7.508 1.0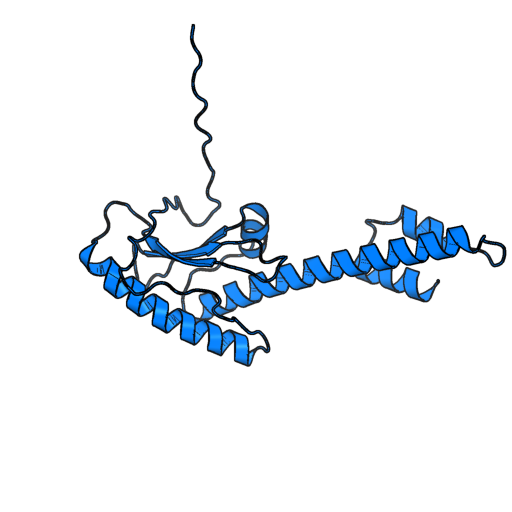0 35.91 179 ALA A N 1
ATOM 1356 C CA . ALA A 1 179 ? 17.466 18.190 7.559 1.00 35.91 179 ALA A CA 1
ATOM 1357 C C . ALA A 1 179 ? 18.783 18.977 7.475 1.00 35.91 179 ALA A C 1
ATOM 1359 O O . ALA A 1 179 ? 19.614 18.925 8.381 1.00 35.91 179 ALA A O 1
ATOM 1360 N N . GLN A 1 180 ? 18.981 19.701 6.373 1.00 36.94 180 GLN A N 1
ATOM 1361 C CA . GLN A 1 180 ? 20.039 20.699 6.260 1.00 36.94 180 GLN A CA 1
ATOM 1362 C C . GLN A 1 180 ? 19.823 21.760 7.347 1.00 36.94 180 GLN A C 1
ATOM 1364 O O . GLN A 1 180 ? 18.999 22.663 7.199 1.00 36.94 180 GLN A O 1
ATOM 1369 N N . GLN A 1 181 ? 20.576 21.665 8.445 1.00 37.19 181 GLN A N 1
ATOM 1370 C CA . GLN A 1 181 ? 20.784 22.798 9.334 1.00 37.19 181 GLN A CA 1
ATOM 1371 C C . GLN A 1 181 ? 21.526 23.870 8.536 1.00 37.19 181 GLN A C 1
ATOM 1373 O O . GLN A 1 181 ? 22.727 23.767 8.286 1.00 37.19 181 GLN A O 1
ATOM 1378 N N . LYS A 1 182 ? 20.796 24.909 8.117 1.00 38.94 182 LYS A N 1
ATOM 1379 C CA . LYS A 1 182 ? 21.407 26.181 7.744 1.00 38.94 182 LYS A CA 1
ATOM 1380 C C . LYS A 1 182 ? 22.170 26.693 8.959 1.00 38.94 182 LYS A C 1
ATOM 1382 O O . LYS A 1 182 ? 21.587 27.127 9.948 1.00 38.94 182 LYS A O 1
ATOM 1387 N N . THR A 1 183 ? 23.484 26.626 8.846 1.00 37.53 183 THR A N 1
ATOM 1388 C CA . THR A 1 183 ? 24.453 27.386 9.615 1.00 37.53 183 THR A CA 1
ATOM 1389 C C . THR A 1 183 ? 24.090 28.870 9.568 1.00 37.53 183 THR A C 1
ATOM 1391 O O . THR A 1 183 ? 24.226 29.525 8.536 1.00 37.53 183 THR A O 1
ATOM 1394 N N . LEU A 1 184 ? 23.636 29.415 10.697 1.00 34.12 184 LEU A N 1
ATOM 1395 C CA . LEU A 1 184 ? 23.731 30.845 10.960 1.00 34.12 184 LEU A CA 1
ATOM 1396 C C . LEU A 1 184 ? 25.032 31.064 11.742 1.00 34.12 184 LEU A C 1
ATOM 1398 O O . LEU A 1 184 ? 25.144 30.695 12.907 1.00 34.12 184 LEU A O 1
ATOM 1402 N N . HIS A 1 185 ? 26.038 31.601 11.062 1.00 36.16 185 HIS A N 1
ATOM 1403 C CA . HIS A 1 185 ? 27.214 32.220 11.667 1.00 36.16 185 HIS A CA 1
ATOM 1404 C C . HIS A 1 185 ? 27.289 33.641 11.108 1.00 36.16 185 HIS A C 1
ATOM 1406 O O . HIS A 1 185 ? 27.761 33.825 9.987 1.00 36.16 185 HIS A O 1
ATOM 1412 N N . LYS A 1 186 ? 26.775 34.621 11.855 1.00 38.88 186 LYS A N 1
ATOM 1413 C CA . LYS A 1 186 ? 27.551 35.741 12.409 1.00 38.88 186 LYS A CA 1
ATOM 1414 C C . LYS A 1 186 ? 26.677 36.600 13.315 1.00 38.88 186 LYS A C 1
ATOM 1416 O O . LYS A 1 186 ? 25.502 36.807 12.949 1.00 38.88 186 LYS A O 1
#

pLDDT: mean 82.91, std 17.02, range [32.0, 97.75]

Secondary structure (DSSP, 8-state):
-HHHHHHHHHHHGGGGHHHHHHHHT--TT--HHHHHHHHHHHHHHHHHHHHHHHHHHHHHHHHHHHHHTTB---TTHHHHHHHHSEEEEEBTTSTTEEEEEES-GGGT--EEEEEES-TTS-GGGHHHHHHHHHHHHHHHHHHHHHTT-----S----TTSSPPEE---SSSS-------------

Mean predicted aligned error: 9.71 Å

Foldse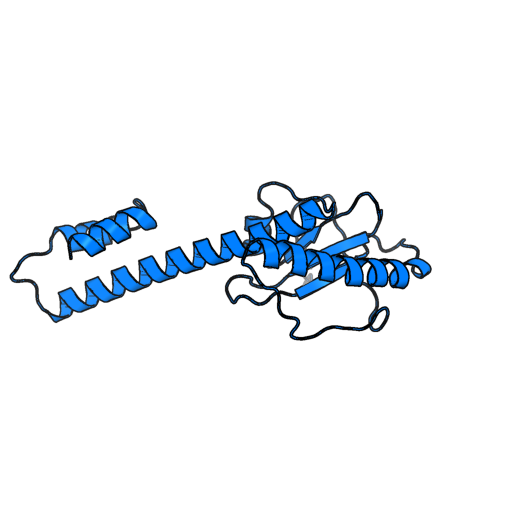ek 3Di:
DVVLLVLLCVQPPCPPVVLSVVVVPDDPPDDPVSVVVSSVVSVVSSVVSVLVVVLLVQLVLLLVLVVVVQWDDDPCVSVLCQVVQKFWTDHPVDPQKTKIWGHNCSVVDIDIDIAGQDPPDDQVCQLVSRVVVVVSVVSSQVSQVVVVHHDDDPDDDHRPNDRHHYDHPPDRDDDDPPDPDPDDDD

Solvent-accessible surface area (backbone atoms only — not comparable to full-atom values): 11106 Å² total; per-residue (Å²): 106,73,67,59,51,53,49,44,46,69,75,54,53,73,84,48,48,73,58,52,50,58,62,68,69,62,56,96,85,58,53,68,67,60,52,52,54,51,52,52,52,50,51,52,50,50,52,50,52,54,49,53,52,51,27,50,54,50,42,45,51,55,47,52,38,41,35,76,74,55,30,62,72,62,88,62,48,56,56,47,22,68,74,71,31,40,46,72,30,44,27,82,94,44,76,62,35,32,37,37,44,30,46,58,50,76,78,74,48,71,47,74,44,63,29,26,45,45,89,90,57,69,71,87,46,51,45,56,52,37,52,52,44,57,56,48,50,54,51,38,36,50,57,34,43,79,70,78,39,83,73,80,85,89,77,85,81,60,76,69,71,62,82,68,49,73,44,83,65,77,59,98,60,75,89,76,81,79,76,80,77,80,81,84,85,132

Radius of gyration: 22.81 Å; Cα contacts (8 Å, |Δi|>4): 182; chains: 1; bounding box: 56×47×62 Å

Nearest PDB structures (foldseek):
  7enc-assembly1_n  TM=3.586E-01  e=1.329E+00  Homo sapiens
  8i9p-assembly1_LT  TM=2.353E-01  e=2.247E+00  Thermochaetoides thermophila DSM 1495
  8p5d-assembly1_LT0  TM=2.116E-01  e=2.525E+00  Spraguea lophii 42_110